Protein AF-A0A175WCM4-F1 (afdb_monomer_lite)

pLDDT: mean 70.48, std 20.5, range [41.16, 98.69]

Foldseek 3Di:
DDPDPDPPPDDDDDDDDDDDDDDDDDDDDDDDDDDDDPDDDDDDDDDDDDDDDDDDDDDDDDDDDDDDDDDDDDDDDDPDDDDDDDDDDDDPDPDPDDPDDDDDDDDDDDDPPDDDDPVCVVVVVVVVVCVVVVPVPDPPPVVVCCVVPVDPPPDPPDDPCVQLDDDDDPPADPVNRVVVSVVSCVVVCVVVVVVVVVDDDDPVRVVVVVVVVVVVVVVVVVVVVVVVVVVVVVVVVD

Secondary structure (DSSP, 8-state):
------S--S-------------------------------------------------------PPPP----------PPPPPPP-----SSSSSSSSS-----------------GGGHHHHHHHHHHHHHTTS----HHHHHHHHHSS-PPPP--STTGGG-----TT--HHHHHHHHHHHHHHTTHHHHHHHHTS---HHHHHHHHHHHHHHHHHHHHHHHHHHHHHHHHHHT-

Organism: NCBI:txid100816

Sequence (238 aa):
MEFRQVVQSVCRSAAARPSLLASARPFPSAILLQHHQFSTGTRLLSEAAAEAPRQQVEPSSEQSRPFPPTHSARSGQTTLPPRPPPIRRNSLFMDEQQKRNQTQYKTKASDPSTAADPFQLPSLIHGDMEKSTGSLSTWDEGDFLKRHFSSPQPDPRMRPSTGRTINLRQNVDVARAFQLLDRAVTRNNLRRDMRLQRQHERPALKRKRQWRERWRVRFKEGMRAVINRTMELRAQGW

InterPro domains:
  IPR001911 Small ribosomal subunit protein bS21 [PF01165] (165-219)
  IPR052837 Mitochondrial ribosomal protein bS21 [PTHR41237] (61-238)

Radius of gyration: 39.6 Å; chains: 1; bounding box: 89×104×71 Å

Structure (mmCIF, N/CA/C/O backbone):
data_AF-A0A175WCM4-F1
#
_entry.id   AF-A0A175WCM4-F1
#
loop_
_atom_site.group_PDB
_atom_site.id
_atom_site.type_symbol
_atom_site.label_atom_id
_atom_site.label_alt_id
_atom_site.label_comp_id
_atom_site.label_asym_id
_atom_site.label_entity_id
_atom_site.label_seq_id
_atom_site.pdbx_PDB_ins_code
_atom_site.Cartn_x
_atom_site.Cartn_y
_atom_site.Cartn_z
_atom_site.occupancy
_atom_site.B_iso_or_equiv
_atom_site.auth_seq_id
_atom_site.auth_comp_id
_atom_site.auth_asym_id
_atom_site.auth_atom_id
_atom_site.pdbx_PDB_model_num
ATOM 1 N N . MET A 1 1 ? -16.705 26.682 -36.485 1.00 43.38 1 MET A N 1
ATOM 2 C CA . MET A 1 1 ? -16.243 27.950 -35.897 1.00 43.38 1 MET A CA 1
ATOM 3 C C . MET A 1 1 ? -16.550 27.935 -34.406 1.00 43.38 1 MET A C 1
ATOM 5 O O . MET A 1 1 ? -17.703 27.763 -34.043 1.00 43.38 1 MET A O 1
ATOM 9 N N . GLU A 1 2 ? -15.485 27.978 -33.601 1.00 49.12 2 GLU A N 1
ATOM 10 C CA . GLU A 1 2 ? -15.366 28.467 -32.213 1.00 49.12 2 GLU A CA 1
ATOM 11 C C . GLU A 1 2 ? -16.514 28.219 -31.209 1.00 49.12 2 GLU A C 1
ATOM 13 O O . GLU A 1 2 ? -17.334 29.088 -30.939 1.00 49.12 2 GLU A O 1
ATOM 18 N N . PHE A 1 3 ? -16.482 27.060 -30.540 1.00 52.06 3 PHE A N 1
ATOM 19 C CA . PHE A 1 3 ? -17.270 26.756 -29.332 1.00 52.06 3 PHE A CA 1
ATOM 20 C C . PHE A 1 3 ? -16.366 26.782 -28.077 1.00 52.06 3 PHE A C 1
ATOM 22 O O . PHE A 1 3 ? -16.218 25.787 -27.363 1.00 52.06 3 PHE A O 1
ATOM 29 N N . ARG A 1 4 ? -15.666 27.904 -27.840 1.00 55.38 4 ARG A N 1
ATOM 30 C CA . ARG A 1 4 ? -14.708 28.074 -26.724 1.00 55.38 4 ARG A CA 1
ATOM 31 C C . ARG A 1 4 ? -14.823 29.444 -26.036 1.00 55.38 4 ARG A C 1
ATOM 33 O O . ARG A 1 4 ? -13.877 30.218 -26.058 1.00 55.38 4 ARG A O 1
ATOM 40 N N . GLN A 1 5 ? -15.944 29.736 -25.369 1.00 57.38 5 GLN A N 1
ATOM 41 C CA . GLN A 1 5 ? -16.066 30.928 -24.504 1.00 57.38 5 GLN A CA 1
ATOM 42 C C . GLN A 1 5 ? -17.033 30.726 -23.315 1.00 57.38 5 GLN A C 1
ATOM 44 O O . GLN A 1 5 ? -18.111 31.296 -23.327 1.00 57.38 5 GLN A O 1
ATOM 49 N N . VAL A 1 6 ? -16.700 29.932 -22.277 1.00 57.03 6 VAL A N 1
ATOM 50 C CA . VAL A 1 6 ? -17.513 29.914 -21.020 1.00 57.03 6 VAL A CA 1
ATOM 51 C C . VAL A 1 6 ? -16.709 29.633 -19.719 1.00 57.03 6 VAL A C 1
ATOM 53 O O . VAL A 1 6 ? -17.270 29.153 -18.746 1.00 57.03 6 VAL A O 1
ATOM 56 N N . VAL A 1 7 ? -15.389 29.884 -19.614 1.00 53.09 7 VAL A N 1
ATOM 57 C CA . VAL A 1 7 ? -14.628 29.501 -18.378 1.00 53.09 7 VAL A CA 1
ATOM 58 C C . VAL A 1 7 ? -13.736 30.607 -17.778 1.00 53.09 7 VAL A C 1
ATOM 60 O O . VAL A 1 7 ? -12.667 30.324 -17.254 1.00 53.09 7 VAL A O 1
ATOM 63 N N . GLN A 1 8 ? -14.139 31.884 -17.785 1.00 52.22 8 GLN A N 1
ATOM 64 C CA . GLN A 1 8 ? -13.327 32.957 -17.159 1.00 52.22 8 GLN A CA 1
ATOM 65 C C . GLN A 1 8 ? -14.114 34.012 -16.359 1.00 52.22 8 GLN A C 1
ATOM 67 O O . GLN A 1 8 ? -13.908 35.207 -16.540 1.00 52.22 8 GLN A O 1
ATOM 72 N N . SER A 1 9 ? -14.980 33.615 -15.421 1.00 50.94 9 SER A N 1
ATOM 73 C CA . SER A 1 9 ? -15.743 34.617 -14.653 1.00 50.94 9 SER A CA 1
ATOM 74 C C . SER A 1 9 ? -16.096 34.247 -13.210 1.00 50.94 9 SER A C 1
ATOM 76 O O . SER A 1 9 ? -17.228 34.465 -12.813 1.00 50.94 9 SER A O 1
ATOM 78 N N . VAL A 1 10 ? -15.175 33.725 -12.387 1.00 54.62 10 VAL A N 1
ATOM 79 C CA . VAL A 1 10 ? -15.371 33.719 -10.915 1.00 54.62 10 VAL A CA 1
ATOM 80 C C . VAL A 1 10 ? -14.017 33.733 -10.191 1.00 54.62 10 VAL A C 1
ATOM 82 O O . VAL A 1 10 ? -13.561 32.693 -9.740 1.00 54.62 10 VAL A O 1
ATOM 85 N N . CYS A 1 11 ? -13.323 34.878 -10.132 1.00 48.41 11 CYS A N 1
ATOM 86 C CA . CYS A 1 11 ? -12.132 35.064 -9.276 1.00 48.41 11 CYS A CA 1
ATOM 87 C C . CYS A 1 11 ? -11.734 36.553 -9.131 1.00 48.41 11 CYS A C 1
ATOM 89 O O . CYS A 1 11 ? -10.573 36.891 -9.338 1.00 48.41 11 CYS A O 1
ATOM 91 N N . ARG A 1 12 ? -12.659 37.476 -8.816 1.00 51.88 12 ARG A N 1
ATOM 92 C CA . ARG A 1 12 ? -12.315 38.865 -8.422 1.00 51.88 12 ARG A CA 1
ATOM 93 C C . ARG A 1 12 ? -13.393 39.491 -7.523 1.00 51.88 12 ARG A C 1
ATOM 95 O O . ARG A 1 12 ? -14.399 39.948 -8.040 1.00 51.88 12 ARG A O 1
ATOM 102 N N . SER A 1 13 ? -13.165 39.504 -6.207 1.00 46.12 13 SER A N 1
ATOM 103 C CA . SER A 1 13 ? -13.660 40.508 -5.232 1.00 46.12 13 SER A CA 1
ATOM 104 C C . SER A 1 13 ? -13.039 40.153 -3.865 1.00 46.12 13 SER A C 1
ATOM 106 O O . SER A 1 13 ? -13.288 39.060 -3.374 1.00 46.12 13 SER A O 1
ATOM 108 N N . ALA A 1 14 ? -12.014 40.825 -3.326 1.00 48.31 14 ALA A N 1
ATOM 109 C CA . ALA A 1 14 ? -11.922 42.200 -2.809 1.00 48.31 14 ALA A CA 1
ATOM 110 C C . ALA A 1 14 ? -12.788 42.453 -1.552 1.00 48.31 14 ALA A C 1
ATOM 112 O O . ALA A 1 14 ? -13.990 42.645 -1.685 1.00 48.31 14 ALA A O 1
ATOM 113 N N . ALA A 1 15 ? -12.150 42.449 -0.367 1.00 50.91 15 ALA A N 1
ATOM 114 C CA . ALA A 1 15 ? -12.476 43.198 0.871 1.00 50.91 15 ALA A CA 1
ATOM 115 C C . ALA A 1 15 ? -11.495 42.743 1.988 1.00 50.91 15 ALA A C 1
ATOM 117 O O . ALA A 1 15 ? -11.498 41.580 2.375 1.00 50.91 15 ALA A O 1
ATOM 118 N N . ALA A 1 16 ? -10.429 43.492 2.292 1.00 53.47 16 ALA A N 1
ATOM 119 C CA . ALA A 1 16 ? -10.340 44.568 3.297 1.00 53.47 16 ALA A CA 1
ATOM 120 C C . ALA A 1 16 ? -10.393 44.071 4.767 1.00 53.47 16 ALA A C 1
ATOM 122 O O . ALA A 1 16 ? -11.409 43.569 5.236 1.00 53.47 16 ALA A O 1
ATOM 123 N N . ARG A 1 17 ? -9.266 44.219 5.486 1.00 47.25 17 ARG A N 1
ATOM 124 C CA . ARG A 1 17 ? -9.071 43.927 6.925 1.00 47.25 17 ARG A CA 1
ATOM 125 C C . ARG A 1 17 ? -9.315 45.199 7.749 1.00 47.25 17 ARG A C 1
ATOM 127 O O . ARG A 1 17 ? -8.932 46.270 7.282 1.00 47.25 17 ARG A O 1
ATOM 134 N N . PRO A 1 18 ? -9.758 45.066 9.009 1.00 58.38 18 PRO A N 1
ATOM 135 C CA . PRO A 1 18 ? -9.174 45.891 10.062 1.00 58.38 18 PRO A CA 1
ATOM 136 C C . PRO A 1 18 ? -8.735 45.064 11.282 1.00 58.38 18 PRO A C 1
ATOM 138 O O . PRO A 1 18 ? -9.372 44.103 11.704 1.00 58.38 18 PRO A O 1
ATOM 141 N N . SER A 1 19 ? -7.589 45.460 11.821 1.00 44.03 19 SER A N 1
ATOM 142 C CA . SER A 1 19 ? -7.050 45.141 13.144 1.00 44.03 19 SER A CA 1
ATOM 143 C C . SER A 1 19 ? -7.858 45.822 14.255 1.00 44.03 19 SER A C 1
ATOM 145 O O . SER A 1 19 ? -8.297 46.944 14.024 1.00 44.03 19 SER A O 1
ATOM 147 N N . LEU A 1 20 ? -7.986 45.189 15.436 1.00 50.09 20 LEU A N 1
ATOM 148 C CA . LEU A 1 20 ? -7.755 45.751 16.790 1.00 50.09 20 LEU A CA 1
ATOM 149 C C . LEU A 1 20 ? -8.324 44.841 17.918 1.00 50.09 20 LEU A C 1
ATOM 151 O O . LEU A 1 20 ? -9.470 44.417 17.852 1.00 50.09 20 LEU A O 1
ATOM 155 N N . LEU A 1 21 ? -7.493 44.642 18.960 1.00 47.38 21 LEU A N 1
ATOM 156 C CA . LEU A 1 21 ? -7.791 44.428 20.401 1.00 47.38 21 LEU A CA 1
ATOM 157 C C . LEU A 1 21 ? -8.480 43.105 20.834 1.00 47.38 21 LEU A C 1
ATOM 159 O O . LEU A 1 21 ? -9.628 42.840 20.520 1.00 47.38 21 LEU A O 1
ATOM 163 N N . ALA A 1 22 ? -7.758 42.155 21.446 1.00 46.47 22 ALA A N 1
ATOM 164 C CA . ALA A 1 22 ? -7.352 42.064 22.865 1.00 46.47 22 ALA A CA 1
ATOM 165 C C . ALA A 1 22 ? -8.419 41.428 23.787 1.00 46.47 22 ALA A C 1
ATOM 167 O O . ALA A 1 22 ? -9.407 42.061 24.133 1.00 46.47 22 ALA A O 1
ATOM 168 N N . SER A 1 23 ? -8.169 40.196 24.251 1.00 56.69 23 SER A N 1
ATOM 169 C CA . SER A 1 23 ? -8.599 39.723 25.577 1.00 56.69 23 SER A CA 1
ATOM 170 C C . SER A 1 23 ? -7.827 38.459 25.970 1.00 56.69 23 SER A C 1
ATOM 172 O O . SER A 1 23 ? -7.798 37.469 25.242 1.00 56.69 23 SER A O 1
ATOM 174 N N . ALA A 1 24 ? -7.153 38.547 27.113 1.00 48.50 24 ALA A N 1
ATOM 175 C CA . ALA A 1 24 ? -6.259 37.562 27.700 1.00 48.50 24 ALA A CA 1
ATOM 176 C C . ALA A 1 24 ? -6.989 36.686 28.724 1.00 48.50 24 ALA A C 1
ATOM 178 O O . ALA A 1 24 ? -7.801 37.223 29.472 1.00 48.50 24 ALA A O 1
ATOM 179 N N . ARG A 1 25 ? -6.616 35.399 28.847 1.00 62.03 25 ARG A N 1
ATOM 180 C CA . ARG A 1 25 ? -6.658 34.631 30.113 1.00 62.03 25 ARG A CA 1
ATOM 181 C C . ARG A 1 25 ? -5.551 33.552 30.165 1.00 62.03 25 ARG A C 1
ATOM 183 O O . ARG A 1 25 ? -5.130 33.097 29.104 1.00 62.03 25 ARG A O 1
ATOM 190 N N . PRO A 1 26 ? -5.050 33.190 31.366 1.00 56.00 26 PRO A N 1
ATOM 191 C CA . PRO A 1 26 ? -3.686 32.696 31.584 1.00 56.00 26 PRO A CA 1
ATOM 192 C C . PRO A 1 26 ? -3.576 31.183 31.874 1.00 56.00 26 PRO A C 1
ATOM 194 O O . PRO A 1 26 ? -4.553 30.527 32.227 1.00 56.00 26 PRO A O 1
ATOM 197 N N . PHE A 1 27 ? -2.351 30.659 31.747 1.00 54.09 27 PHE A N 1
ATOM 198 C CA . PHE A 1 27 ? -1.913 29.300 32.111 1.00 54.09 27 PHE A CA 1
ATOM 199 C C . PHE A 1 27 ? -1.578 29.162 33.608 1.00 54.09 27 PHE A C 1
ATOM 201 O O . PHE A 1 27 ? -1.333 30.170 34.274 1.00 54.09 27 PHE A O 1
ATOM 208 N N . PRO A 1 28 ? -1.420 27.914 34.096 1.00 62.75 28 PRO A N 1
ATOM 209 C CA . PRO A 1 28 ? -0.200 27.607 34.853 1.00 62.75 28 PRO A CA 1
ATOM 210 C C . PRO A 1 28 ? 0.462 26.237 34.546 1.00 62.75 28 PRO A C 1
ATOM 212 O O . PRO A 1 28 ? -0.212 25.233 34.340 1.00 62.75 28 PRO A O 1
ATOM 215 N N . SER A 1 29 ? 1.805 26.261 34.596 1.00 54.22 29 SER A N 1
ATOM 216 C CA . SER A 1 29 ? 2.765 25.258 35.130 1.00 54.22 29 SER A CA 1
ATOM 217 C C . SER A 1 29 ? 2.824 23.846 34.506 1.00 54.22 29 SER A C 1
ATOM 219 O O . SER A 1 29 ? 1.934 23.031 34.695 1.00 54.22 29 SER A O 1
ATOM 221 N N . ALA A 1 30 ? 3.822 23.514 33.673 1.00 47.47 30 ALA A N 1
ATOM 222 C CA . ALA A 1 30 ? 5.212 23.121 33.995 1.00 47.47 30 ALA A CA 1
ATOM 223 C C . ALA A 1 30 ? 5.378 21.674 34.515 1.00 47.47 30 ALA A C 1
ATOM 225 O O . ALA A 1 30 ? 5.317 21.452 35.716 1.00 47.47 30 ALA A O 1
ATOM 226 N N . ILE A 1 31 ? 5.705 20.727 33.616 1.00 56.62 31 ILE A N 1
ATOM 227 C CA . ILE A 1 31 ? 6.596 19.583 33.898 1.00 56.62 31 ILE A CA 1
ATOM 228 C C . ILE A 1 31 ? 7.514 19.363 32.685 1.00 56.62 31 ILE A C 1
ATOM 230 O O . ILE A 1 31 ? 7.108 19.403 31.526 1.00 56.62 31 ILE A O 1
ATOM 234 N N . LEU A 1 32 ? 8.781 19.194 33.028 1.00 48.78 32 LEU A N 1
ATOM 235 C CA . LEU A 1 32 ? 10.004 19.223 32.250 1.00 48.78 32 LEU A CA 1
ATOM 236 C C . LEU A 1 32 ? 10.351 17.808 31.770 1.00 48.78 32 LEU A C 1
ATOM 238 O O . LEU A 1 32 ? 10.534 16.932 32.604 1.00 48.78 32 LEU A O 1
ATOM 242 N N . LEU A 1 33 ? 10.483 17.578 30.460 1.00 61.00 33 LEU A N 1
ATOM 243 C CA . LEU A 1 33 ? 11.247 16.440 29.937 1.00 61.00 33 LEU A CA 1
ATOM 244 C C . LEU A 1 33 ? 11.832 16.760 28.556 1.00 61.00 33 LEU A C 1
ATOM 246 O O . LEU A 1 33 ? 11.125 17.018 27.582 1.00 61.00 33 LEU A O 1
ATOM 250 N N . GLN A 1 34 ? 13.164 16.753 28.524 1.00 53.56 34 GLN A N 1
ATOM 251 C CA . GLN A 1 34 ? 14.021 16.854 27.353 1.00 53.56 34 GLN A CA 1
ATOM 252 C C . GLN A 1 34 ? 13.658 15.776 26.328 1.00 53.56 34 GLN A C 1
ATOM 254 O O . GLN A 1 34 ? 13.701 14.590 26.641 1.00 53.56 34 GLN A O 1
ATOM 259 N N . HIS A 1 35 ? 13.399 16.162 25.080 1.00 54.84 35 HIS A N 1
ATOM 260 C CA . HIS A 1 35 ? 13.579 15.238 23.966 1.00 54.84 35 HIS A CA 1
ATOM 261 C C . HIS A 1 35 ? 14.038 15.980 22.709 1.00 54.84 35 HIS A C 1
ATOM 263 O O . HIS A 1 35 ? 13.398 16.913 22.226 1.00 54.84 35 HIS A O 1
ATOM 269 N N . HIS A 1 36 ? 15.204 15.552 22.228 1.00 53.22 36 HIS A N 1
ATOM 270 C CA . HIS A 1 36 ? 15.950 16.076 21.093 1.00 53.22 36 HIS A CA 1
ATOM 271 C C . HIS A 1 36 ? 15.092 16.272 19.836 1.00 53.22 36 HIS A C 1
ATOM 273 O O . HIS A 1 36 ? 14.489 15.331 19.317 1.00 53.22 36 HIS A O 1
ATOM 279 N N . GLN A 1 37 ? 15.120 17.493 19.301 1.00 53.59 37 GLN A N 1
ATOM 280 C CA . GLN A 1 37 ? 14.590 17.826 17.986 1.00 53.59 37 GLN A CA 1
ATOM 281 C C . GLN A 1 37 ? 15.655 17.559 16.917 1.00 53.59 37 GLN A C 1
ATOM 283 O O . GLN A 1 37 ? 16.604 18.324 16.767 1.00 53.59 37 GLN A O 1
ATOM 288 N N . PHE A 1 38 ? 15.478 16.496 16.132 1.00 49.53 38 PHE A N 1
ATOM 289 C CA . PHE A 1 38 ? 16.124 16.386 14.824 1.00 49.53 38 PHE A CA 1
ATOM 290 C C . PHE A 1 38 ? 15.263 17.117 13.790 1.00 49.53 38 PHE A C 1
ATOM 292 O O . PHE A 1 38 ? 14.307 16.574 13.239 1.00 49.53 38 PHE A O 1
ATOM 299 N N . SER A 1 39 ? 15.613 18.380 13.553 1.00 47.81 39 SER A N 1
ATOM 300 C CA . SER A 1 39 ? 15.074 19.212 12.480 1.00 47.81 39 SER A CA 1
ATOM 301 C C . SER A 1 39 ? 15.927 19.022 11.225 1.00 47.81 39 SER A C 1
ATOM 303 O O . SER A 1 39 ? 17.088 19.417 11.184 1.00 47.81 39 SER A O 1
ATOM 305 N N . THR A 1 40 ? 15.362 18.396 10.191 1.00 51.88 40 THR A N 1
ATOM 306 C CA . THR A 1 40 ? 15.940 18.375 8.836 1.00 51.88 40 THR A CA 1
ATOM 307 C C . THR A 1 40 ? 14.987 19.091 7.883 1.00 51.88 40 THR A C 1
ATOM 309 O O . THR A 1 40 ? 14.235 18.487 7.124 1.00 51.88 40 THR A O 1
ATOM 312 N N . GLY A 1 41 ? 14.993 20.423 7.964 1.00 48.75 41 GLY A N 1
ATOM 313 C CA . GLY A 1 41 ? 14.358 21.311 6.995 1.00 48.75 41 GLY A CA 1
ATOM 314 C C . GLY A 1 41 ? 15.291 21.547 5.811 1.00 48.75 41 GLY A C 1
ATOM 315 O O . GLY A 1 41 ? 16.308 22.225 5.924 1.00 48.75 41 GLY A O 1
ATOM 316 N N . THR A 1 42 ? 14.955 20.959 4.669 1.00 52.66 42 THR A N 1
ATOM 317 C CA . THR A 1 42 ? 15.640 21.153 3.391 1.00 52.66 42 THR A CA 1
ATOM 318 C C . THR A 1 42 ? 15.569 22.608 2.922 1.00 52.66 42 THR A C 1
ATOM 320 O O . THR A 1 42 ? 14.481 23.146 2.726 1.00 52.66 42 THR A O 1
ATOM 323 N N . ARG A 1 43 ? 16.756 23.186 2.692 1.00 41.97 43 ARG A N 1
ATOM 324 C CA . ARG A 1 43 ? 17.063 24.413 1.935 1.00 41.97 43 ARG A CA 1
ATOM 325 C C . ARG A 1 43 ? 16.133 24.630 0.729 1.00 41.97 43 ARG A C 1
ATOM 327 O O . ARG A 1 43 ? 16.190 23.872 -0.237 1.00 41.97 43 ARG A O 1
ATOM 334 N N . LEU A 1 44 ? 15.396 25.737 0.745 1.00 48.81 44 LEU A N 1
ATOM 335 C CA . LEU A 1 44 ? 15.004 26.481 -0.451 1.00 48.81 44 LEU A CA 1
ATOM 336 C C . LEU A 1 44 ? 15.673 27.853 -0.336 1.00 48.81 44 LEU A C 1
ATOM 338 O O . LEU A 1 44 ? 15.249 28.692 0.449 1.00 48.81 44 LEU A O 1
ATOM 342 N N . LEU A 1 45 ? 16.774 28.030 -1.066 1.00 47.31 45 LEU A N 1
ATOM 343 C CA . LEU A 1 45 ? 17.308 29.346 -1.396 1.00 47.31 45 LEU A CA 1
ATOM 344 C C . LEU A 1 45 ? 16.665 29.736 -2.724 1.00 47.31 45 LEU A C 1
ATOM 346 O O . LEU A 1 45 ? 16.975 29.147 -3.759 1.00 47.31 45 LEU A O 1
ATOM 350 N N . SER A 1 46 ? 15.754 30.696 -2.667 1.00 48.72 46 SER A N 1
ATOM 351 C CA . SER A 1 46 ? 15.276 31.444 -3.819 1.00 48.72 46 SER A CA 1
ATOM 352 C C . SER A 1 46 ? 15.418 32.927 -3.500 1.00 48.72 46 SER A C 1
ATOM 354 O O . SER A 1 46 ? 14.926 33.384 -2.473 1.00 48.72 46 SER A O 1
ATOM 356 N N . GLU A 1 47 ? 16.025 33.637 -4.449 1.00 41.56 47 GLU A N 1
ATOM 357 C CA . GLU A 1 47 ? 15.638 35.000 -4.820 1.00 41.56 47 GLU A CA 1
ATOM 358 C C . GLU A 1 47 ? 16.169 36.143 -3.941 1.00 41.56 47 GLU A C 1
ATOM 360 O O . GLU A 1 47 ? 15.466 36.732 -3.129 1.00 41.56 47 GLU A O 1
ATOM 365 N N . ALA A 1 48 ? 17.428 36.511 -4.196 1.00 44.03 48 ALA A N 1
ATOM 366 C CA . ALA A 1 48 ? 17.883 37.891 -4.066 1.00 44.03 48 ALA A CA 1
ATOM 367 C C . ALA A 1 48 ? 17.982 38.485 -5.480 1.00 44.03 48 ALA A C 1
ATOM 369 O O . ALA A 1 48 ? 18.865 38.130 -6.262 1.00 44.03 48 ALA A O 1
ATOM 370 N N . ALA A 1 49 ? 17.001 39.320 -5.811 1.00 44.97 49 ALA A N 1
ATOM 371 C CA . ALA A 1 49 ? 17.025 40.257 -6.924 1.00 44.97 49 ALA A CA 1
ATOM 372 C C . ALA A 1 49 ? 17.705 41.566 -6.476 1.00 44.97 49 ALA A C 1
ATOM 374 O O . ALA A 1 49 ? 17.694 41.862 -5.283 1.00 44.97 49 ALA A O 1
ATOM 375 N N . ALA A 1 50 ? 18.192 42.334 -7.460 1.00 49.03 50 ALA A N 1
ATOM 376 C CA . ALA A 1 50 ? 18.881 43.635 -7.395 1.00 49.03 50 ALA A CA 1
ATOM 377 C C . ALA A 1 50 ? 20.422 43.522 -7.298 1.00 49.03 50 ALA A C 1
ATOM 379 O O . ALA A 1 50 ? 20.930 42.812 -6.444 1.00 49.03 50 ALA A O 1
ATOM 380 N N . GLU A 1 51 ? 21.278 44.168 -8.096 1.00 48.06 51 GLU A N 1
ATOM 381 C CA . GLU A 1 51 ? 21.160 45.202 -9.134 1.00 48.06 51 GLU A CA 1
ATOM 382 C C . GLU A 1 51 ? 22.613 45.579 -9.499 1.00 48.06 51 GLU A C 1
ATOM 384 O O . GLU A 1 51 ? 23.355 45.924 -8.588 1.00 48.06 51 GLU A O 1
ATOM 389 N N . ALA A 1 52 ? 23.066 45.452 -10.759 1.00 60.28 52 ALA A N 1
ATOM 390 C CA . ALA A 1 52 ? 24.256 46.158 -11.288 1.00 60.28 52 ALA A CA 1
ATOM 391 C C . ALA A 1 52 ? 24.542 45.823 -12.775 1.00 60.28 52 ALA A C 1
ATOM 393 O O . ALA A 1 52 ? 24.171 44.744 -13.240 1.00 60.28 52 ALA A O 1
ATOM 394 N N . PRO A 1 53 ? 25.170 46.741 -13.541 1.00 50.03 53 PRO A N 1
ATOM 395 C CA . PRO A 1 53 ? 24.962 46.882 -14.979 1.00 50.03 53 PRO A CA 1
ATOM 396 C C . PRO A 1 53 ? 26.006 46.197 -15.877 1.00 50.03 53 PRO A C 1
ATOM 398 O O . PRO A 1 53 ? 27.098 45.809 -15.477 1.00 50.03 53 PRO A O 1
ATOM 401 N N . ARG A 1 54 ? 25.601 46.096 -17.146 1.00 42.38 54 ARG A N 1
ATOM 402 C CA . ARG A 1 54 ? 26.278 45.529 -18.317 1.00 42.38 54 ARG A CA 1
ATOM 403 C C . ARG A 1 54 ? 27.625 46.193 -18.630 1.00 42.38 54 ARG A C 1
ATOM 405 O O . ARG A 1 54 ? 27.678 47.412 -18.748 1.00 42.38 54 ARG A O 1
ATOM 412 N N . GLN A 1 55 ? 28.627 45.383 -18.977 1.00 57.78 55 GLN A N 1
ATOM 413 C CA . GLN A 1 55 ? 29.653 45.752 -19.958 1.00 57.78 55 GLN A CA 1
ATOM 414 C C . GLN A 1 55 ? 29.880 44.597 -20.941 1.00 57.78 55 GLN A C 1
ATOM 416 O O . GLN A 1 55 ? 30.088 43.448 -20.557 1.00 57.78 55 GLN A O 1
ATOM 421 N N . GLN A 1 56 ? 29.744 44.941 -22.220 1.00 46.59 56 GLN A N 1
ATOM 422 C CA . GLN A 1 56 ? 29.985 44.115 -23.395 1.00 46.59 56 GLN A CA 1
ATOM 423 C C . GLN A 1 56 ? 31.492 44.024 -23.646 1.00 46.59 56 GLN A C 1
ATOM 425 O O . GLN A 1 56 ? 32.135 45.067 -23.703 1.00 46.59 56 GLN A O 1
ATOM 430 N N . VAL A 1 57 ? 32.023 42.822 -23.883 1.00 62.72 57 VAL A N 1
ATOM 431 C CA . VAL A 1 57 ? 33.247 42.630 -24.678 1.00 62.72 57 VAL A CA 1
ATOM 432 C C . VAL A 1 57 ? 33.087 41.363 -25.529 1.00 62.72 57 VAL A C 1
ATOM 434 O O . VAL A 1 57 ? 32.645 40.322 -25.047 1.00 62.72 57 VAL A O 1
ATOM 437 N N . GLU A 1 58 ? 33.381 41.547 -26.813 1.00 54.84 58 GLU A N 1
ATOM 438 C CA . GLU A 1 58 ? 33.272 40.670 -27.983 1.00 54.84 58 GLU A CA 1
ATOM 439 C C . GLU A 1 58 ? 34.096 39.362 -27.929 1.00 54.84 58 GLU A C 1
ATOM 441 O O . GLU A 1 58 ? 35.049 39.260 -27.152 1.00 54.84 58 GLU A O 1
ATOM 446 N N . PRO A 1 59 ? 33.764 38.362 -28.776 1.00 47.84 59 PRO A N 1
ATOM 447 C CA . PRO A 1 59 ? 34.405 37.054 -28.795 1.00 47.84 59 PRO A CA 1
ATOM 448 C C . PRO A 1 59 ? 35.574 36.997 -29.791 1.00 47.84 59 PRO A C 1
ATOM 450 O O . PRO A 1 59 ? 35.489 37.486 -30.915 1.00 47.84 59 PRO A O 1
ATOM 453 N N . SER A 1 60 ? 36.660 36.316 -29.430 1.00 47.34 60 SER A N 1
ATOM 454 C CA . SER A 1 60 ? 37.690 35.903 -30.389 1.00 47.34 60 SER A CA 1
ATOM 455 C C . SER A 1 60 ? 38.240 34.522 -30.032 1.00 47.34 60 SER A C 1
ATOM 457 O O . SER A 1 60 ? 38.818 34.326 -28.971 1.00 47.34 60 SER A O 1
ATOM 459 N N . SER A 1 61 ? 37.959 33.598 -30.958 1.00 53.53 61 SER A N 1
ATOM 460 C CA . SER A 1 61 ? 38.795 32.502 -31.472 1.00 53.53 61 SER A CA 1
ATOM 461 C C . SER A 1 61 ? 39.416 31.444 -30.540 1.00 53.53 61 SER A C 1
ATOM 463 O O . SER A 1 61 ? 40.124 31.733 -29.588 1.00 53.53 61 SER A O 1
ATOM 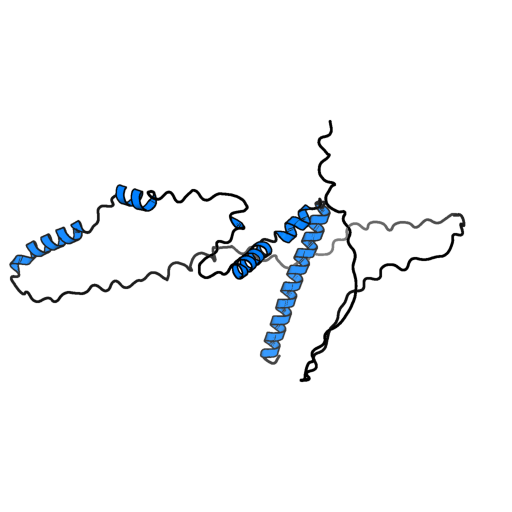465 N N . GLU A 1 62 ? 39.265 30.194 -31.009 1.00 49.88 62 GLU A N 1
ATOM 466 C CA . GLU A 1 62 ? 40.270 29.115 -30.959 1.00 49.88 62 GLU A CA 1
ATOM 467 C C . GLU A 1 62 ? 40.456 28.319 -29.653 1.00 49.88 62 GLU A C 1
ATOM 469 O O . GLU A 1 62 ? 41.212 28.685 -28.769 1.00 49.88 62 GLU A O 1
ATOM 474 N N . GLN A 1 63 ? 39.851 27.124 -29.582 1.00 55.28 63 GLN A N 1
ATOM 475 C CA . GLN A 1 63 ? 40.574 25.846 -29.764 1.00 55.28 63 GLN A CA 1
ATOM 476 C C . GLN A 1 63 ? 39.708 24.628 -29.388 1.00 55.28 63 GLN A C 1
ATOM 478 O O . GLN A 1 63 ? 39.330 24.387 -28.242 1.00 55.28 63 GLN A O 1
ATOM 483 N N . SER A 1 64 ? 39.425 23.849 -30.430 1.00 48.97 64 SER A N 1
ATOM 484 C CA . SER A 1 64 ? 39.209 22.399 -30.485 1.00 48.97 64 SER A CA 1
ATOM 485 C C . SER A 1 64 ? 39.488 21.585 -29.209 1.00 48.97 64 SER A C 1
ATOM 487 O O . SER A 1 64 ? 40.635 21.447 -28.785 1.00 48.97 64 SER A O 1
ATOM 489 N N . ARG A 1 65 ? 38.457 20.895 -28.697 1.00 57.94 65 ARG A N 1
ATOM 490 C CA . ARG A 1 65 ? 38.611 19.691 -27.861 1.00 57.94 65 ARG A CA 1
ATOM 491 C C . ARG A 1 65 ? 38.028 18.472 -28.587 1.00 57.94 65 ARG A C 1
ATOM 493 O O . ARG A 1 65 ? 36.854 18.519 -28.956 1.00 57.94 65 ARG A O 1
ATOM 500 N N . PRO A 1 66 ? 38.801 17.390 -28.785 1.00 61.59 66 PRO A N 1
ATOM 501 C CA . PRO A 1 66 ? 38.315 16.174 -29.418 1.00 61.59 66 PRO A CA 1
ATOM 502 C C . PRO A 1 66 ? 37.573 15.280 -28.413 1.00 61.59 66 PRO A C 1
ATOM 504 O O . PRO A 1 66 ? 37.947 15.162 -27.245 1.00 61.59 66 PRO A O 1
ATOM 507 N N . PHE A 1 67 ? 36.505 14.645 -28.894 1.00 59.72 67 PHE A N 1
ATOM 508 C CA . PHE A 1 67 ? 35.751 13.601 -28.202 1.00 59.72 67 PHE A CA 1
ATOM 509 C C . PHE A 1 67 ? 36.607 12.332 -28.037 1.00 59.72 67 PHE A C 1
ATOM 511 O O . PHE A 1 67 ? 37.314 11.967 -28.979 1.00 59.72 67 PHE A O 1
ATOM 518 N N . PRO A 1 68 ? 36.537 11.612 -26.901 1.00 71.75 68 PRO A N 1
ATOM 519 C CA . PRO A 1 68 ? 37.174 10.308 -26.795 1.00 71.75 68 PRO A CA 1
ATOM 520 C C . PRO A 1 68 ? 36.380 9.244 -27.581 1.00 71.75 68 PRO A C 1
ATOM 522 O O . PRO A 1 68 ? 35.143 9.278 -27.596 1.00 71.75 68 PRO A O 1
ATOM 525 N N . PRO A 1 69 ? 37.072 8.283 -28.217 1.00 59.50 69 PRO A N 1
ATOM 526 C CA . PRO A 1 69 ? 36.458 7.235 -29.014 1.00 59.50 69 PRO A CA 1
ATOM 527 C C . PRO A 1 69 ? 35.752 6.188 -28.147 1.00 59.50 69 PRO A C 1
ATOM 529 O O . PRO A 1 69 ? 36.166 5.825 -27.046 1.00 59.50 69 PRO A O 1
ATOM 532 N N . THR A 1 70 ? 34.658 5.684 -28.700 1.00 46.00 70 THR A N 1
ATOM 533 C CA . THR A 1 70 ? 33.857 4.573 -28.199 1.00 46.00 70 THR A CA 1
ATOM 534 C C . THR A 1 70 ? 34.676 3.279 -28.277 1.00 46.00 70 THR A C 1
ATOM 536 O O . THR A 1 70 ? 34.857 2.720 -29.355 1.00 46.00 70 THR A O 1
ATOM 539 N N . HIS A 1 71 ? 35.182 2.786 -27.144 1.00 56.62 71 HIS A N 1
ATOM 540 C CA . HIS A 1 71 ? 35.807 1.464 -27.079 1.00 56.62 71 HIS A CA 1
ATOM 541 C C . HIS A 1 71 ? 34.733 0.371 -27.049 1.00 56.62 71 HIS A C 1
ATOM 543 O O . HIS A 1 71 ? 34.110 0.096 -26.023 1.00 56.62 71 HIS A O 1
ATOM 549 N N . SER A 1 72 ? 34.532 -0.244 -28.214 1.00 51.06 72 SER A N 1
ATOM 550 C CA . SER A 1 72 ? 33.876 -1.536 -28.383 1.00 51.06 72 SER A CA 1
ATOM 551 C C . SER A 1 72 ? 34.661 -2.662 -27.704 1.00 51.06 72 SER A C 1
ATOM 553 O O . SER A 1 72 ? 35.881 -2.731 -27.794 1.00 51.06 72 SER A O 1
ATOM 555 N N . ALA A 1 73 ? 33.892 -3.567 -27.097 1.00 43.06 73 ALA A N 1
ATOM 556 C CA . ALA A 1 73 ? 34.147 -4.997 -26.933 1.00 43.06 73 ALA A CA 1
ATOM 557 C C . ALA A 1 73 ? 35.519 -5.435 -26.385 1.00 43.06 73 ALA A C 1
ATOM 559 O O . ALA A 1 73 ? 36.462 -5.701 -27.127 1.00 43.06 73 ALA A O 1
ATOM 560 N N . ARG A 1 74 ? 35.561 -5.725 -25.078 1.00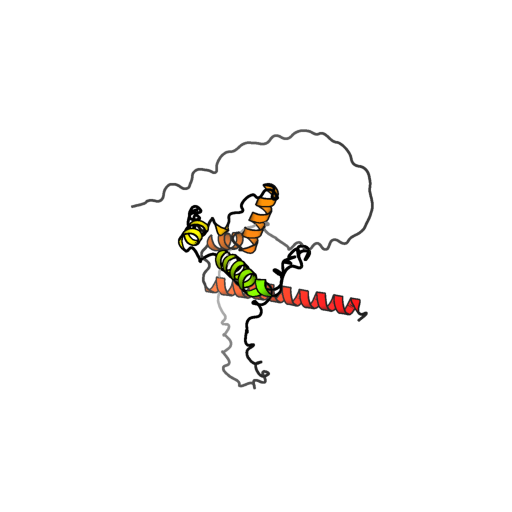 44.94 74 ARG A N 1
ATOM 561 C CA . ARG A 1 74 ? 36.425 -6.790 -24.561 1.00 44.94 74 ARG A CA 1
ATOM 562 C C . ARG A 1 74 ? 35.648 -7.668 -23.588 1.00 44.94 74 ARG A C 1
ATOM 564 O O . ARG A 1 74 ? 35.189 -7.231 -22.539 1.00 44.94 74 ARG A O 1
ATOM 571 N N . SER A 1 75 ? 35.492 -8.909 -24.024 1.00 45.94 75 SER A N 1
ATOM 572 C CA . SER A 1 75 ? 35.008 -10.083 -23.311 1.00 45.94 75 SER A CA 1
ATOM 573 C C . SER A 1 75 ? 35.580 -10.180 -21.892 1.00 45.94 75 SER A C 1
ATOM 575 O O . SER A 1 75 ? 36.777 -10.408 -21.715 1.00 45.94 75 SER A O 1
ATOM 577 N N . GLY A 1 76 ? 34.713 -10.036 -20.892 1.00 47.41 76 GLY A N 1
ATOM 578 C CA . GLY A 1 76 ? 34.993 -10.318 -19.488 1.00 47.41 76 GLY A CA 1
ATOM 579 C C . GLY A 1 76 ? 33.988 -11.352 -18.995 1.00 47.41 76 GLY A C 1
ATOM 580 O O . GLY A 1 76 ? 32.783 -11.151 -19.103 1.00 47.41 76 GLY A O 1
ATOM 581 N N . GLN A 1 77 ? 34.510 -12.484 -18.542 1.00 55.56 77 GLN A N 1
ATOM 582 C CA . GLN A 1 77 ? 33.805 -13.709 -18.186 1.00 55.56 77 GLN A CA 1
ATOM 583 C C . GLN A 1 77 ? 32.670 -13.455 -17.179 1.00 55.56 77 GLN A C 1
ATOM 585 O O . GLN A 1 77 ? 32.877 -12.907 -16.099 1.00 55.56 77 GLN A O 1
ATOM 590 N N . THR A 1 78 ? 31.454 -13.859 -17.542 1.00 47.22 78 THR A N 1
ATOM 591 C CA . THR A 1 78 ? 30.265 -13.786 -16.694 1.00 47.22 78 THR A CA 1
ATOM 592 C C . THR A 1 78 ? 30.225 -14.978 -15.740 1.00 47.22 78 THR A C 1
ATOM 594 O O . THR A 1 78 ? 29.770 -16.055 -16.115 1.00 47.22 78 THR A O 1
ATOM 597 N N . THR A 1 79 ? 30.645 -14.788 -14.494 1.00 56.78 79 THR A N 1
ATOM 598 C CA . THR A 1 79 ? 30.330 -15.687 -13.372 1.00 56.78 79 THR A CA 1
ATOM 599 C C . THR A 1 79 ? 29.141 -15.121 -12.596 1.00 56.78 79 THR A C 1
ATOM 601 O O . THR A 1 79 ? 29.262 -14.626 -11.480 1.00 56.78 79 THR A O 1
ATOM 604 N N . LEU A 1 80 ? 27.957 -15.140 -13.216 1.00 63.69 80 LEU A N 1
ATOM 605 C CA . LEU A 1 80 ? 26.708 -14.870 -12.500 1.00 63.69 80 LEU A CA 1
ATOM 606 C C . LEU A 1 80 ? 26.165 -16.192 -11.933 1.00 63.69 80 LEU A C 1
ATOM 608 O O . LEU A 1 80 ? 26.143 -17.186 -12.661 1.00 63.69 80 LEU A O 1
ATOM 612 N N . PRO A 1 81 ? 25.731 -16.228 -10.658 1.00 74.44 81 PRO A N 1
ATOM 613 C CA . PRO A 1 81 ? 25.192 -17.439 -10.049 1.00 74.44 81 PRO A CA 1
ATOM 614 C C . PRO A 1 81 ? 23.920 -17.910 -10.775 1.00 74.44 81 PRO A C 1
ATOM 616 O O . PRO A 1 81 ? 23.197 -17.090 -11.357 1.00 74.44 81 PRO A O 1
ATOM 619 N N . PRO A 1 82 ? 23.620 -19.222 -10.740 1.00 77.38 82 PRO A N 1
ATOM 620 C CA . PRO A 1 82 ? 22.474 -19.790 -11.434 1.00 77.38 82 PRO A CA 1
ATOM 621 C C . PRO A 1 82 ? 21.161 -19.175 -10.939 1.00 77.38 82 PRO A C 1
ATOM 623 O O . PRO A 1 82 ? 20.947 -18.938 -9.749 1.00 77.38 82 PRO A O 1
ATOM 626 N N . ARG A 1 83 ? 20.261 -18.916 -11.889 1.00 75.44 83 ARG A N 1
ATOM 627 C CA . ARG A 1 83 ? 18.926 -18.365 -11.645 1.00 75.44 83 ARG A CA 1
ATOM 628 C C . ARG A 1 83 ? 18.086 -19.366 -10.828 1.00 75.44 83 ARG A C 1
ATOM 630 O O . ARG A 1 83 ? 17.976 -20.513 -11.256 1.00 75.44 83 ARG A O 1
ATOM 637 N N . PRO A 1 84 ? 17.447 -18.961 -9.712 1.00 78.00 84 PRO A N 1
ATOM 638 C CA . PRO A 1 84 ? 16.574 -19.851 -8.950 1.00 78.00 84 PRO A CA 1
ATOM 639 C C . PRO A 1 84 ? 15.323 -20.250 -9.761 1.00 78.00 84 PRO A C 1
ATOM 641 O O . PRO A 1 84 ? 14.844 -19.454 -10.582 1.00 78.00 84 PRO A O 1
ATOM 644 N N . PRO A 1 85 ? 14.781 -21.464 -9.544 1.00 79.06 85 PRO A N 1
ATOM 645 C CA . PRO A 1 85 ? 13.626 -21.980 -10.275 1.00 79.06 85 PRO A CA 1
ATOM 646 C C . PRO A 1 85 ? 12.338 -21.181 -9.987 1.00 79.06 85 PRO A C 1
ATOM 648 O O . PRO A 1 85 ? 12.200 -20.568 -8.924 1.00 79.06 85 PRO A O 1
ATOM 651 N N . PRO A 1 86 ? 11.369 -21.168 -10.924 1.00 75.81 86 PRO A N 1
ATOM 652 C CA . PRO A 1 86 ? 10.118 -20.432 -10.768 1.00 75.81 86 PRO A CA 1
ATOM 653 C C . PRO A 1 86 ? 9.246 -21.018 -9.645 1.00 75.81 86 PRO A C 1
ATOM 655 O O . PRO A 1 86 ? 8.886 -22.193 -9.667 1.00 75.81 86 PRO A O 1
ATOM 658 N N . ILE A 1 87 ? 8.850 -20.170 -8.691 1.00 66.50 87 ILE A N 1
ATOM 659 C CA . ILE A 1 87 ? 7.873 -20.504 -7.646 1.00 66.50 87 ILE A CA 1
ATOM 660 C C . ILE A 1 87 ? 6.508 -20.746 -8.307 1.00 66.50 87 ILE A C 1
ATOM 662 O O . ILE A 1 87 ? 5.905 -19.821 -8.860 1.00 66.50 87 ILE A O 1
ATOM 666 N N . ARG A 1 88 ? 6.006 -21.985 -8.234 1.00 58.84 88 ARG A N 1
ATOM 667 C CA . ARG A 1 88 ? 4.624 -22.323 -8.602 1.00 58.84 88 ARG A CA 1
ATOM 668 C C . ARG A 1 88 ? 3.671 -21.692 -7.585 1.00 58.84 88 ARG A C 1
ATOM 670 O O . ARG A 1 88 ? 3.674 -22.051 -6.413 1.00 58.84 88 ARG A O 1
ATOM 677 N N . ARG A 1 89 ? 2.858 -20.733 -8.031 1.00 55.84 89 ARG A N 1
ATOM 678 C CA . ARG A 1 89 ? 1.763 -20.164 -7.238 1.00 55.84 89 ARG A CA 1
ATOM 679 C C . ARG A 1 89 ? 0.576 -21.124 -7.255 1.00 55.84 89 ARG A C 1
ATOM 681 O O . ARG A 1 89 ? -0.310 -20.965 -8.087 1.00 55.84 89 ARG A O 1
ATOM 688 N N . ASN A 1 90 ? 0.540 -22.069 -6.324 1.00 53.19 90 ASN A N 1
ATOM 689 C CA . ASN A 1 90 ? -0.700 -22.772 -6.010 1.00 53.19 90 ASN A CA 1
ATOM 690 C C . ASN A 1 90 ? -1.364 -22.086 -4.807 1.00 53.19 90 ASN A C 1
ATOM 692 O O . ASN A 1 90 ? -0.851 -22.112 -3.694 1.00 53.19 90 ASN A O 1
ATOM 696 N N . SER A 1 91 ? -2.462 -21.384 -5.106 1.00 46.91 91 SER A N 1
ATOM 697 C CA . SER A 1 91 ? -3.675 -21.263 -4.281 1.00 46.91 91 SER A CA 1
ATOM 698 C C . SER A 1 91 ? -3.500 -21.210 -2.755 1.00 46.91 91 SER A C 1
ATOM 700 O O . SER A 1 91 ? -3.993 -22.074 -2.040 1.00 46.91 91 SER A O 1
ATOM 702 N N . LEU A 1 92 ? -2.883 -20.146 -2.238 1.00 48.97 92 LEU A N 1
ATOM 703 C CA . LEU A 1 92 ? -2.799 -19.876 -0.794 1.00 48.97 92 LEU A CA 1
ATOM 704 C C . LEU A 1 92 ? -4.001 -19.056 -0.262 1.00 48.97 92 LEU A C 1
ATOM 706 O O . LEU A 1 92 ? -3.835 -18.226 0.625 1.00 48.97 92 LEU A O 1
ATOM 710 N N . PHE A 1 93 ? -5.195 -19.197 -0.858 1.00 48.66 93 PHE A N 1
ATOM 711 C CA . PHE A 1 93 ? -6.337 -18.305 -0.578 1.00 48.66 93 PHE A CA 1
ATOM 712 C C . PHE A 1 93 ? -7.710 -19.005 -0.502 1.00 48.66 93 PHE A C 1
ATOM 714 O O . PHE A 1 93 ? -8.729 -18.371 -0.755 1.00 48.66 93 PHE A O 1
ATOM 721 N N . MET A 1 94 ? -7.771 -20.306 -0.196 1.00 50.88 94 MET A N 1
ATOM 722 C CA . MET A 1 94 ? -9.018 -21.083 -0.339 1.00 50.88 94 MET A CA 1
ATOM 723 C C . MET A 1 94 ? -9.350 -22.038 0.822 1.00 50.88 94 MET A C 1
ATOM 725 O O . MET A 1 94 ? -9.970 -23.059 0.576 1.00 50.88 94 MET A O 1
ATOM 729 N N . ASP A 1 95 ? -8.996 -21.716 2.077 1.00 45.38 95 ASP A N 1
ATOM 730 C CA . ASP A 1 95 ? -9.291 -22.640 3.197 1.00 45.38 95 ASP A CA 1
ATOM 731 C C . ASP A 1 95 ? -9.774 -22.021 4.529 1.00 45.38 95 ASP A C 1
ATOM 733 O O . ASP A 1 95 ? -9.835 -22.698 5.551 1.00 45.38 95 ASP A O 1
ATOM 737 N N . GLU A 1 96 ? -10.197 -20.749 4.556 1.00 51.88 96 GLU A N 1
ATOM 738 C CA . GLU A 1 96 ? -10.565 -20.067 5.820 1.00 51.88 96 GLU A CA 1
ATOM 739 C C . GLU A 1 96 ? -12.040 -19.627 5.923 1.00 51.88 96 GLU A C 1
ATOM 741 O O . GLU A 1 96 ? -12.370 -18.617 6.547 1.00 51.88 96 GLU A O 1
ATOM 746 N N . GLN A 1 97 ? -12.970 -20.369 5.308 1.00 56.12 97 GLN A N 1
ATOM 747 C CA . GLN A 1 97 ? -14.413 -20.066 5.413 1.00 56.12 97 GLN A CA 1
ATOM 748 C C . GLN A 1 97 ? -15.320 -21.260 5.764 1.00 56.12 97 GLN A C 1
ATOM 750 O O . GLN A 1 97 ? -16.487 -21.037 6.069 1.00 56.12 97 GLN A O 1
ATOM 755 N N . GLN A 1 98 ? -14.837 -22.508 5.817 1.00 56.97 98 GLN A N 1
ATOM 756 C CA . GLN A 1 98 ? -15.730 -23.667 6.026 1.00 56.97 98 GLN A CA 1
ATOM 757 C C . GLN A 1 98 ? -15.897 -24.141 7.482 1.00 56.97 98 GLN A C 1
ATOM 759 O O . GLN A 1 98 ? -16.698 -25.033 7.743 1.00 56.97 98 GLN A O 1
ATOM 764 N N . LYS A 1 99 ? -15.227 -23.534 8.471 1.00 52.41 99 LYS A N 1
ATOM 765 C CA . LYS A 1 99 ? -15.198 -24.067 9.851 1.00 52.41 99 LYS A CA 1
ATOM 766 C C . LYS A 1 99 ? -16.148 -23.429 10.878 1.00 52.41 99 LYS A C 1
ATOM 768 O O . LYS A 1 99 ? -15.942 -23.633 12.070 1.00 52.41 99 LYS A O 1
ATOM 773 N N . ARG A 1 100 ? -17.190 -22.678 10.482 1.00 47.38 100 ARG A N 1
ATOM 774 C CA . ARG A 1 100 ? -18.015 -21.925 11.461 1.00 47.38 100 ARG A CA 1
ATOM 775 C C . ARG A 1 100 ? -19.511 -22.249 11.563 1.00 47.38 100 ARG A C 1
ATOM 777 O O . ARG A 1 100 ? -20.174 -21.630 12.385 1.00 47.38 100 ARG A O 1
ATOM 784 N N . ASN A 1 101 ? -20.019 -23.258 10.854 1.00 44.75 101 ASN A N 1
ATOM 785 C CA . ASN A 1 101 ? -21.434 -23.649 10.925 1.00 44.75 101 ASN A CA 1
ATOM 786 C C . ASN A 1 101 ? -21.594 -25.116 11.363 1.00 44.75 101 ASN A C 1
ATOM 788 O O . ASN A 1 101 ? -21.929 -25.980 10.562 1.00 44.75 101 ASN A O 1
ATOM 792 N N . GLN A 1 102 ? -21.348 -25.403 12.641 1.00 50.81 102 GLN A N 1
ATOM 793 C CA . GLN A 1 102 ? -21.942 -26.561 13.319 1.00 50.81 102 GLN A CA 1
ATOM 794 C C . GLN A 1 102 ? -22.801 -26.022 14.459 1.00 50.81 102 GLN A C 1
ATOM 796 O O . GLN A 1 102 ? -22.353 -25.855 15.592 1.00 50.81 102 GLN A O 1
ATOM 801 N N . THR A 1 103 ? -24.034 -25.659 14.122 1.00 45.34 103 THR A N 1
ATOM 802 C CA . THR A 1 103 ? -25.064 -25.347 15.107 1.00 45.34 103 THR A CA 1
ATOM 803 C C . THR A 1 103 ? -25.663 -26.666 15.574 1.00 45.34 103 THR A C 1
ATOM 805 O O . THR A 1 103 ? -26.082 -27.496 14.774 1.00 45.34 103 THR A O 1
ATOM 808 N N . GLN A 1 104 ? -25.640 -26.861 16.886 1.00 49.44 104 GLN A N 1
ATOM 809 C CA . GLN A 1 104 ? -26.168 -28.022 17.582 1.00 49.44 104 GLN A CA 1
ATOM 810 C C . GLN A 1 104 ? -27.677 -28.167 17.335 1.00 49.44 104 GLN A C 1
ATOM 812 O O . GLN A 1 104 ? -28.453 -27.295 17.724 1.00 49.44 104 GLN A O 1
ATOM 817 N N . TYR A 1 105 ? -28.101 -29.292 16.761 1.00 47.28 105 TYR A N 1
ATOM 818 C CA . TYR A 1 105 ? -29.495 -29.731 16.805 1.00 47.28 105 TYR A CA 1
ATOM 819 C C . TYR A 1 105 ? -29.665 -30.611 18.041 1.00 47.28 105 TYR A C 1
ATOM 821 O O . TYR A 1 105 ? -29.249 -31.766 18.074 1.00 47.28 105 TYR A O 1
ATOM 829 N N . LYS A 1 106 ? -30.225 -30.027 19.100 1.00 46.84 106 LYS A N 1
ATOM 830 C CA . LYS A 1 106 ? -30.593 -30.730 20.328 1.00 46.84 106 LYS A CA 1
ATOM 831 C C . LYS A 1 106 ? -32.038 -31.205 20.160 1.00 46.84 106 LYS A C 1
ATOM 833 O O . LYS A 1 106 ? -32.972 -30.448 20.415 1.00 46.84 106 LYS A O 1
ATOM 838 N N . THR A 1 107 ? -32.229 -32.427 19.673 1.00 52.72 107 THR A N 1
ATOM 839 C CA . THR A 1 107 ? -33.544 -33.079 19.656 1.00 52.72 107 THR A CA 1
ATOM 840 C C . THR A 1 107 ? -33.918 -33.454 21.087 1.00 52.72 107 THR A C 1
ATOM 842 O O . THR A 1 107 ? -33.201 -34.201 21.753 1.00 52.72 107 THR A O 1
ATOM 845 N N . LYS A 1 108 ? -35.026 -32.897 21.582 1.00 52.25 108 LYS A N 1
ATOM 846 C CA . LYS A 1 108 ? -35.667 -33.322 22.829 1.00 52.25 108 LYS A CA 1
ATOM 847 C C . LYS A 1 108 ? -36.277 -34.703 22.580 1.00 52.25 108 LYS A C 1
ATOM 849 O O . LYS A 1 108 ? -37.251 -34.802 21.845 1.00 52.25 108 LYS A O 1
ATOM 854 N N . ALA A 1 109 ? -35.682 -35.746 23.149 1.00 46.44 109 ALA A N 1
ATOM 855 C CA . ALA A 1 109 ? -36.339 -37.039 23.266 1.00 46.44 109 ALA A CA 1
ATOM 856 C C . ALA A 1 109 ? -37.460 -36.894 24.303 1.00 46.44 109 ALA A C 1
ATOM 858 O O . ALA A 1 109 ? -37.198 -36.549 25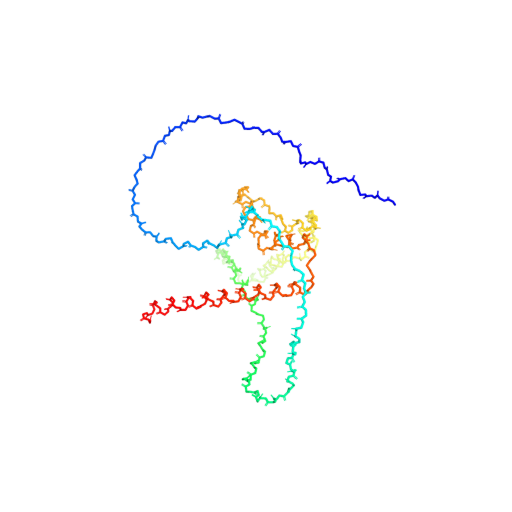.455 1.00 46.44 109 ALA A O 1
ATOM 859 N N . SER A 1 110 ? -38.699 -37.061 23.853 1.00 58.16 110 SER A N 1
ATOM 860 C CA . SER A 1 110 ? -39.874 -37.242 24.697 1.00 58.16 110 SER A CA 1
ATOM 861 C C . SER A 1 110 ? -39.811 -38.600 25.394 1.00 58.16 110 SER A C 1
ATOM 863 O O . SER A 1 110 ? -39.326 -39.574 24.817 1.00 58.16 110 SER A O 1
ATOM 865 N N . ASP A 1 111 ? -40.310 -38.633 26.624 1.00 45.16 111 ASP A N 1
ATOM 866 C CA . ASP A 1 111 ? -40.388 -39.800 27.496 1.00 45.16 111 ASP A CA 1
ATOM 867 C C . ASP A 1 111 ? -40.982 -41.041 26.798 1.00 45.16 111 ASP A C 1
ATOM 869 O O . ASP A 1 111 ? -42.043 -40.950 26.174 1.00 45.16 111 ASP A O 1
ATOM 873 N N . PRO A 1 112 ? -40.356 -42.224 26.925 1.00 50.50 112 PRO A N 1
ATOM 874 C CA . PRO A 1 112 ? -40.943 -43.479 26.487 1.00 50.50 112 PRO A CA 1
ATOM 875 C C . PRO A 1 112 ? -41.753 -44.086 27.644 1.00 50.50 112 PRO A C 1
ATOM 877 O O . PRO A 1 112 ? -41.249 -44.917 28.396 1.00 50.50 112 PRO A O 1
ATOM 880 N N . SER A 1 113 ? -43.012 -43.680 27.816 1.00 50.81 113 SER A N 1
ATOM 881 C CA . SER A 1 113 ? -43.932 -44.326 28.769 1.00 50.81 113 SER A CA 1
ATOM 882 C C . SER A 1 113 ? -45.264 -44.703 28.122 1.00 50.81 113 SER A C 1
ATOM 884 O O . SER A 1 113 ? -46.340 -44.305 28.547 1.00 50.81 113 SER A O 1
ATOM 886 N N . THR A 1 114 ? -45.227 -45.536 27.086 1.00 49.50 114 THR A N 1
ATOM 887 C CA . THR A 1 114 ? -46.368 -46.409 26.772 1.00 49.50 114 THR A CA 1
ATOM 888 C C . THR A 1 114 ? -45.823 -47.707 26.199 1.00 49.50 114 THR A C 1
ATOM 890 O O . THR A 1 114 ? -45.612 -47.856 25.001 1.00 49.50 114 THR A O 1
ATOM 893 N N . ALA A 1 115 ? -45.524 -48.635 27.104 1.00 41.16 115 ALA A N 1
ATOM 894 C CA . ALA A 1 115 ? -45.387 -50.040 26.774 1.00 41.16 115 ALA A CA 1
ATOM 895 C C . ALA A 1 115 ? -46.783 -50.571 26.416 1.00 41.16 115 ALA A C 1
ATOM 897 O O . ALA A 1 115 ? -47.631 -50.689 27.296 1.00 41.16 115 ALA A O 1
ATOM 898 N N . ALA A 1 116 ? -47.035 -50.853 25.139 1.00 53.50 116 ALA A N 1
ATOM 899 C CA . ALA A 1 116 ? -48.191 -51.630 24.707 1.00 53.50 116 ALA A CA 1
ATOM 900 C C . ALA A 1 116 ? -47.873 -52.333 23.376 1.00 53.50 116 ALA A C 1
ATOM 902 O O . ALA A 1 116 ? -47.584 -51.689 22.375 1.00 53.50 116 ALA A O 1
ATOM 903 N N . ASP A 1 117 ? -47.907 -53.661 23.425 1.00 59.25 117 ASP A N 1
ATOM 904 C CA . ASP A 1 117 ? -47.889 -54.648 22.342 1.00 59.25 117 ASP A CA 1
ATOM 905 C C . ASP A 1 117 ? -46.754 -54.657 21.289 1.00 59.25 117 ASP A C 1
ATOM 907 O O . ASP A 1 117 ? -46.719 -53.828 20.376 1.00 59.25 117 ASP A O 1
ATOM 911 N N . PRO A 1 118 ? -45.905 -55.714 21.266 1.00 63.78 118 PRO A N 1
ATOM 912 C CA . PRO A 1 118 ? -44.917 -55.925 20.200 1.00 63.78 118 PRO A CA 1
ATOM 913 C C . PRO A 1 118 ? -45.539 -56.180 18.813 1.00 63.78 118 PRO A C 1
ATOM 915 O O . PRO A 1 118 ? -44.833 -56.134 17.808 1.00 63.78 118 PRO A O 1
ATOM 918 N N . PHE A 1 119 ? -46.853 -56.403 18.721 1.00 66.12 119 PHE A N 1
ATOM 919 C CA . PHE A 1 119 ? -47.560 -56.572 17.448 1.00 66.12 119 PHE A CA 1
ATOM 920 C C . PHE A 1 119 ? -47.942 -55.249 16.759 1.00 66.12 119 PHE A C 1
ATOM 922 O O . PHE A 1 119 ? -48.344 -55.276 15.598 1.00 66.12 119 PHE A O 1
ATOM 929 N N . GLN A 1 120 ? -47.771 -54.090 17.410 1.00 63.66 120 GLN A N 1
ATOM 930 C CA . GLN A 1 120 ? -48.071 -52.778 16.805 1.00 63.66 120 GLN A CA 1
ATOM 931 C C . GLN A 1 120 ? -46.882 -52.140 16.062 1.00 63.66 120 GLN A C 1
ATOM 933 O O . GLN A 1 120 ? -47.028 -51.080 15.445 1.00 63.66 120 GLN A O 1
ATOM 938 N N . LEU A 1 121 ? -45.709 -52.786 16.061 1.00 60.25 121 LEU A N 1
ATOM 939 C CA . LEU A 1 121 ? -44.499 -52.293 15.389 1.00 60.25 121 LEU A CA 1
ATOM 940 C C . LEU A 1 121 ? -44.716 -51.901 13.911 1.00 60.25 121 LEU A C 1
ATOM 942 O O . LEU A 1 121 ? -44.300 -50.804 13.538 1.00 60.25 121 LEU A O 1
ATOM 946 N N . PRO A 1 122 ? -45.396 -52.700 13.061 1.00 70.19 122 PRO A N 1
ATOM 947 C CA . PRO A 1 122 ? -45.579 -52.341 11.652 1.00 70.19 122 PRO A CA 1
ATOM 948 C C . PRO A 1 122 ? -46.423 -51.076 11.440 1.00 70.19 122 PRO A C 1
ATOM 950 O O . PRO A 1 122 ? -46.149 -50.302 10.521 1.00 70.19 122 PRO A O 1
ATOM 953 N N . SER A 1 123 ? -47.425 -50.846 12.296 1.00 69.75 123 SER A N 1
ATOM 954 C CA . SER A 1 123 ? -48.285 -49.657 12.245 1.00 69.75 123 SER A CA 1
ATOM 955 C C . SER A 1 123 ? -47.580 -48.399 12.748 1.00 69.75 123 SER A C 1
ATOM 957 O O . SER A 1 123 ? -47.772 -47.333 12.166 1.00 69.75 123 SER A O 1
ATOM 959 N N . LEU A 1 124 ? -46.721 -48.509 13.770 1.00 65.25 124 LEU A N 1
ATOM 960 C CA . LEU A 1 124 ? -45.899 -47.376 14.205 1.00 65.25 124 LEU A CA 1
ATOM 961 C C . LEU A 1 124 ? -44.860 -47.005 13.142 1.00 65.25 124 LEU A C 1
ATOM 963 O O . LEU A 1 124 ? -44.685 -45.825 12.864 1.00 65.25 124 LEU A O 1
ATOM 967 N N . ILE A 1 125 ? -44.235 -47.993 12.489 1.00 63.69 125 ILE A N 1
ATOM 968 C CA . ILE A 1 125 ? -43.274 -47.736 11.406 1.00 63.69 125 ILE A CA 1
ATOM 969 C C . ILE A 1 125 ? -43.962 -47.063 10.212 1.00 63.69 125 ILE A C 1
ATOM 971 O O . ILE A 1 125 ? -43.409 -46.113 9.667 1.00 63.69 125 ILE A O 1
ATOM 975 N N . HIS A 1 126 ? -45.169 -47.492 9.821 1.00 64.06 126 HIS A N 1
ATOM 976 C CA . HIS A 1 126 ? -45.920 -46.805 8.761 1.00 64.06 126 HIS A CA 1
ATOM 977 C C . HIS A 1 126 ? -46.311 -45.379 9.163 1.00 64.06 126 HIS A C 1
ATOM 979 O O . HIS A 1 126 ? -46.126 -44.460 8.369 1.00 64.06 126 HIS A O 1
ATOM 985 N N . GLY A 1 127 ? -46.776 -45.172 10.399 1.00 67.50 127 GLY A N 1
ATOM 986 C CA . GLY A 1 127 ? -47.128 -43.841 10.896 1.00 67.50 127 GLY A CA 1
ATOM 987 C C . GLY A 1 127 ? -45.932 -42.888 10.975 1.00 67.50 127 GLY A C 1
ATOM 988 O O . GLY A 1 127 ? -46.060 -41.713 10.627 1.00 67.50 127 GLY A O 1
ATOM 989 N N . ASP A 1 128 ? -44.762 -43.381 11.382 1.00 62.72 128 ASP A N 1
ATOM 990 C CA . ASP A 1 128 ? -43.532 -42.586 11.428 1.00 62.72 128 ASP A CA 1
ATOM 991 C C . ASP A 1 128 ? -42.913 -42.397 10.041 1.00 62.72 128 ASP A C 1
ATOM 993 O O . ASP A 1 128 ? -42.328 -41.344 9.772 1.00 62.72 128 ASP A O 1
ATOM 997 N N . MET A 1 129 ? -43.077 -43.352 9.121 1.00 64.12 129 MET A N 1
ATOM 998 C CA . MET A 1 129 ? -42.646 -43.176 7.738 1.00 64.12 129 MET A CA 1
ATOM 999 C C . MET A 1 129 ? -43.514 -42.132 7.037 1.00 64.12 129 MET A C 1
ATOM 1001 O O . MET A 1 129 ? -42.957 -41.199 6.483 1.00 64.12 129 MET A O 1
ATOM 1005 N N . GLU A 1 130 ? -44.842 -42.171 7.161 1.00 62.31 130 GLU A N 1
ATOM 1006 C CA . GLU A 1 130 ? -45.715 -41.130 6.594 1.00 62.31 130 GLU A CA 1
ATOM 1007 C C . GLU A 1 130 ? -45.480 -39.749 7.227 1.00 62.31 130 GLU A C 1
ATOM 1009 O O . GLU A 1 130 ? -45.488 -38.733 6.525 1.00 62.31 130 GLU A O 1
ATOM 1014 N N . LYS A 1 131 ? -45.186 -39.684 8.534 1.00 64.88 131 LYS A N 1
ATOM 1015 C CA . LYS A 1 131 ? -44.811 -38.424 9.202 1.00 64.88 131 LYS A CA 1
ATOM 1016 C C . LYS A 1 131 ? -43.426 -37.916 8.799 1.00 64.88 131 LYS A C 1
ATOM 1018 O O . LYS A 1 131 ? -43.230 -36.703 8.721 1.00 64.88 131 LYS A O 1
ATOM 1023 N N . SER A 1 132 ? -42.467 -38.804 8.537 1.00 58.91 132 SER A N 1
ATO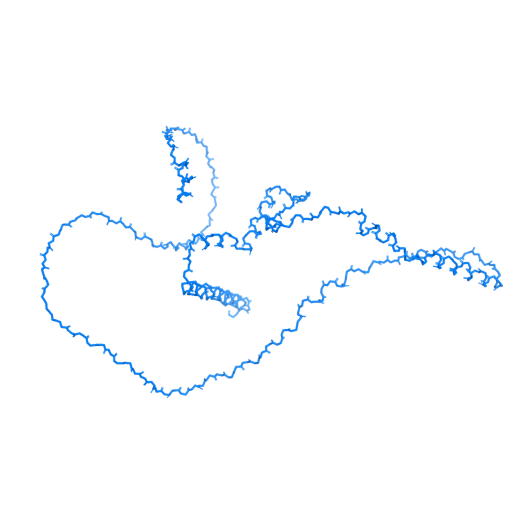M 1024 C CA . SER A 1 132 ? -41.114 -38.414 8.116 1.00 58.91 132 SER A CA 1
ATOM 1025 C C . SER A 1 132 ? -41.026 -38.115 6.618 1.00 58.91 132 SER A C 1
ATOM 1027 O O . SER A 1 132 ? -40.328 -37.176 6.238 1.00 58.91 132 SER A O 1
ATOM 1029 N N . THR A 1 133 ? -41.794 -38.801 5.768 1.00 57.22 133 THR A N 1
ATOM 1030 C CA . THR A 1 133 ? -41.898 -38.493 4.334 1.00 57.22 133 THR A CA 1
ATOM 1031 C C . THR A 1 133 ? -42.791 -37.286 4.076 1.00 57.22 133 THR A C 1
ATOM 1033 O O . THR A 1 133 ? -42.510 -36.527 3.156 1.00 57.22 133 THR A O 1
ATOM 1036 N N . GLY A 1 134 ? -43.805 -37.038 4.913 1.00 54.91 134 GLY A N 1
ATOM 1037 C CA . GLY A 1 134 ? -44.614 -35.814 4.855 1.00 54.91 134 GLY A CA 1
ATOM 1038 C C . GLY A 1 134 ? -43.830 -34.541 5.207 1.00 54.91 134 GLY A C 1
ATOM 1039 O O . GLY A 1 134 ? -44.222 -33.447 4.810 1.00 54.91 134 GLY A O 1
ATOM 1040 N N . SER A 1 135 ? -42.702 -34.684 5.912 1.00 57.28 135 SER A N 1
ATOM 1041 C CA . SER A 1 135 ? -41.778 -33.593 6.261 1.00 57.28 135 SER A CA 1
ATOM 1042 C C . SER A 1 135 ? -40.515 -33.565 5.387 1.00 57.28 135 SER A C 1
ATOM 1044 O O . SER A 1 135 ? -39.680 -32.666 5.517 1.00 57.28 135 SER A O 1
ATOM 1046 N N . LEU A 1 136 ? -40.375 -34.500 4.439 1.00 56.53 136 LEU A N 1
ATOM 1047 C CA . LEU A 1 136 ? -39.491 -34.305 3.296 1.00 56.53 136 LEU A CA 1
ATOM 1048 C C . LEU A 1 136 ? -40.221 -33.351 2.353 1.00 56.53 136 LEU A C 1
ATOM 1050 O O . LEU A 1 136 ? -40.854 -33.768 1.390 1.00 56.53 136 LEU A O 1
ATOM 1054 N N . SER A 1 137 ? -40.206 -32.065 2.710 1.00 60.62 137 SER A N 1
ATOM 1055 C CA . SER A 1 137 ? -40.805 -30.993 1.926 1.00 60.62 137 SER A CA 1
ATOM 1056 C C . SER A 1 137 ? -40.418 -31.190 0.465 1.00 60.62 137 SER A C 1
ATOM 1058 O O . SER A 1 137 ? -39.250 -31.003 0.109 1.00 60.62 137 SER A O 1
ATOM 1060 N N . THR A 1 138 ? -41.388 -31.614 -0.350 1.00 66.75 138 THR A N 1
ATOM 1061 C CA . THR A 1 138 ? -41.319 -31.571 -1.805 1.00 66.75 138 THR A CA 1
ATOM 1062 C C . THR A 1 138 ? -40.686 -30.236 -2.149 1.00 66.75 138 THR A C 1
ATOM 1064 O O . THR A 1 138 ? -41.189 -29.204 -1.704 1.00 66.75 138 THR A O 1
ATOM 1067 N N . TRP A 1 139 ? -39.535 -30.254 -2.823 1.00 67.38 139 TRP A N 1
ATOM 1068 C CA . TRP A 1 139 ? -38.892 -29.034 -3.295 1.00 67.38 139 TRP A CA 1
ATOM 1069 C C . TRP A 1 139 ? -39.910 -28.286 -4.157 1.00 67.38 139 TRP A C 1
ATOM 1071 O O . TRP A 1 139 ? -40.135 -28.643 -5.310 1.00 67.38 139 TRP A O 1
ATOM 1081 N N . ASP A 1 140 ? -40.585 -27.303 -3.566 1.00 76.56 140 ASP A N 1
ATOM 1082 C CA . ASP A 1 140 ? -41.538 -26.465 -4.271 1.00 76.56 140 ASP A CA 1
ATOM 1083 C C . ASP A 1 140 ? -40.734 -25.372 -4.970 1.00 76.56 140 ASP A C 1
ATOM 1085 O O . ASP A 1 140 ? -40.345 -24.361 -4.376 1.00 76.56 140 ASP A O 1
ATOM 1089 N N . GLU A 1 141 ? -40.438 -25.625 -6.245 1.00 78.81 141 GLU A N 1
ATOM 1090 C CA . GLU A 1 141 ? -39.778 -24.682 -7.145 1.00 78.81 141 GLU A CA 1
ATOM 1091 C C . GLU A 1 141 ? -40.502 -23.326 -7.137 1.00 78.81 141 GLU A C 1
ATOM 1093 O O . GLU A 1 141 ? -39.856 -22.280 -7.186 1.00 78.81 141 GLU A O 1
ATOM 1098 N N . GLY A 1 142 ? -41.834 -23.316 -6.990 1.00 80.88 142 GLY A N 1
ATOM 1099 C CA . GLY A 1 142 ? -42.624 -22.089 -6.916 1.00 80.88 142 GLY A CA 1
ATOM 1100 C C . GLY A 1 142 ? -42.321 -21.274 -5.660 1.00 80.88 142 GLY A C 1
ATOM 1101 O O . GLY A 1 142 ? -42.143 -20.055 -5.733 1.00 80.88 142 GLY A O 1
ATOM 1102 N N . ASP A 1 143 ? -42.192 -21.939 -4.516 1.00 80.75 143 ASP A N 1
ATOM 1103 C CA . ASP A 1 143 ? -41.892 -21.305 -3.232 1.00 80.75 143 ASP A CA 1
ATOM 1104 C C . ASP A 1 143 ? -40.428 -20.837 -3.156 1.00 80.75 143 ASP A C 1
ATOM 1106 O O . ASP A 1 143 ? -40.139 -19.755 -2.631 1.00 80.75 143 ASP A O 1
ATOM 1110 N N . PHE A 1 144 ? -39.503 -21.596 -3.752 1.00 82.12 144 PHE A N 1
ATOM 1111 C CA . PHE A 1 144 ? -38.109 -21.188 -3.945 1.00 82.12 144 PHE A CA 1
ATOM 1112 C C . PHE A 1 144 ? -38.010 -19.953 -4.850 1.00 82.12 144 PHE A C 1
ATOM 1114 O O . PHE A 1 144 ? -37.428 -18.939 -4.447 1.00 82.12 144 PHE A O 1
ATOM 1121 N N . LEU A 1 145 ? -38.631 -19.992 -6.034 1.00 83.19 145 LEU A N 1
ATOM 1122 C CA . LEU A 1 145 ? -38.633 -18.868 -6.968 1.00 83.19 145 LEU A CA 1
ATOM 1123 C C . LEU A 1 145 ? -39.258 -17.629 -6.326 1.00 83.19 145 LEU A C 1
ATOM 1125 O O . LEU A 1 145 ? -38.730 -16.525 -6.450 1.00 83.19 145 LEU A O 1
ATOM 1129 N N . LYS A 1 146 ? -40.331 -17.797 -5.552 1.00 81.12 146 LYS A N 1
ATOM 1130 C CA . LYS A 1 146 ? -40.916 -16.696 -4.792 1.00 81.12 146 LYS A CA 1
ATOM 1131 C C . LYS A 1 146 ? -39.928 -16.179 -3.744 1.00 81.12 146 LYS A C 1
ATOM 1133 O O . LYS A 1 146 ? -39.631 -14.994 -3.737 1.00 81.12 146 LYS A O 1
ATOM 1138 N N . ARG A 1 147 ? -39.321 -17.002 -2.895 1.00 78.25 147 ARG A N 1
ATOM 1139 C CA . ARG A 1 147 ? -38.384 -16.501 -1.862 1.00 78.25 147 ARG A CA 1
ATOM 1140 C C . ARG A 1 147 ? -37.145 -15.813 -2.439 1.00 78.25 147 ARG A C 1
ATOM 1142 O O . ARG A 1 147 ? -36.685 -14.829 -1.864 1.00 78.25 147 ARG A O 1
ATOM 1149 N N . HIS A 1 148 ? -36.631 -16.297 -3.566 1.00 76.62 148 HIS A N 1
ATOM 1150 C CA . HIS A 1 148 ? -35.387 -15.796 -4.153 1.00 76.62 148 HIS A CA 1
ATOM 1151 C C . HIS A 1 148 ? -35.583 -14.708 -5.215 1.00 76.62 148 HIS A C 1
ATOM 1153 O O . HIS A 1 148 ? -34.687 -13.882 -5.385 1.00 76.62 148 HIS A O 1
ATOM 1159 N N . PHE A 1 149 ? -36.742 -14.649 -5.875 1.00 76.56 149 PHE A N 1
ATOM 1160 C CA . PHE A 1 149 ? -37.024 -13.679 -6.940 1.00 76.56 149 PHE A CA 1
ATOM 1161 C C . PHE A 1 149 ? -38.229 -12.758 -6.661 1.00 76.56 149 PHE A C 1
ATOM 1163 O O . PHE A 1 149 ? -38.396 -11.777 -7.381 1.00 76.56 149 PHE A O 1
ATOM 1170 N N . SER A 1 150 ? -39.060 -12.988 -5.628 1.00 67.50 150 SER A N 1
ATOM 1171 C CA . SER A 1 150 ? -40.278 -12.165 -5.405 1.00 67.50 150 SER A CA 1
ATOM 1172 C C . SER A 1 150 ? -40.026 -10.756 -4.882 1.00 67.50 150 SER A C 1
ATOM 1174 O O . SER A 1 150 ? -40.915 -9.912 -4.970 1.00 67.50 150 SER A O 1
ATOM 1176 N N . SER A 1 151 ? -38.834 -10.469 -4.361 1.00 64.25 151 SER A N 1
ATOM 1177 C CA . SER A 1 151 ? -38.444 -9.101 -4.039 1.00 64.25 151 SER A CA 1
ATOM 1178 C C . SER A 1 151 ? -37.381 -8.661 -5.036 1.00 64.25 151 SER A C 1
ATOM 1180 O O . SER A 1 151 ? -36.202 -8.951 -4.810 1.00 64.25 151 SER A O 1
ATOM 1182 N N . PRO A 1 152 ? -37.753 -7.975 -6.136 1.00 70.44 152 PRO A N 1
ATOM 1183 C CA . PRO A 1 152 ? -36.772 -7.271 -6.938 1.00 70.44 152 PRO A CA 1
ATOM 1184 C C . PRO A 1 152 ? -36.189 -6.183 -6.038 1.00 70.44 152 PRO A C 1
ATOM 1186 O O . PRO A 1 152 ? -36.764 -5.106 -5.872 1.00 70.44 152 PRO A O 1
ATOM 1189 N N . GLN A 1 153 ? -35.060 -6.478 -5.391 1.00 74.44 153 GLN A N 1
ATOM 1190 C CA . GLN A 1 153 ? -34.222 -5.420 -4.853 1.00 74.44 153 GLN A CA 1
ATOM 1191 C C . GLN A 1 153 ? -33.970 -4.469 -6.024 1.00 74.44 153 GLN A C 1
ATOM 1193 O O . GLN A 1 153 ? -33.614 -4.953 -7.100 1.00 74.44 153 GLN A O 1
ATOM 1198 N N . PRO A 1 154 ? -34.221 -3.158 -5.869 1.00 81.06 154 PRO A N 1
ATOM 1199 C CA . PRO A 1 154 ? -34.072 -2.231 -6.977 1.00 81.06 154 PRO A CA 1
ATOM 1200 C C . PRO A 1 154 ? -32.673 -2.404 -7.558 1.00 81.06 154 PRO A C 1
ATOM 1202 O O . PRO A 1 154 ? -31.697 -2.372 -6.799 1.00 81.06 154 PRO A O 1
ATOM 1205 N N . ASP A 1 155 ? -32.592 -2.621 -8.875 1.00 83.38 155 ASP A N 1
ATOM 1206 C CA . ASP A 1 155 ? -31.326 -2.898 -9.544 1.00 83.38 155 ASP A CA 1
ATOM 1207 C C . ASP A 1 15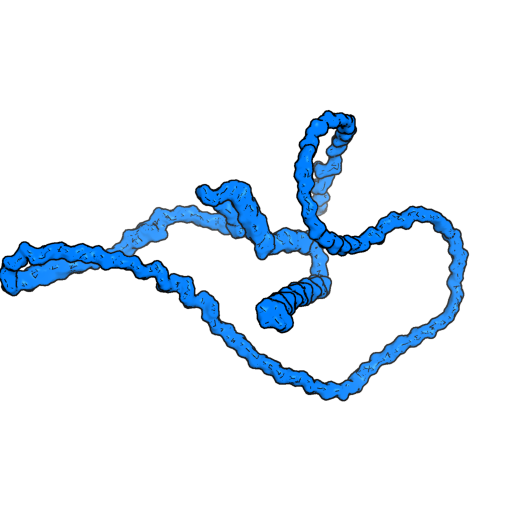5 ? -30.292 -1.855 -9.108 1.00 83.38 155 ASP A C 1
ATOM 1209 O O . ASP A 1 155 ? -30.503 -0.643 -9.281 1.00 83.38 155 ASP A O 1
ATOM 1213 N N . PRO A 1 156 ? -29.182 -2.281 -8.483 1.00 84.88 156 PRO A N 1
ATOM 1214 C CA . PRO A 1 156 ? -28.249 -1.337 -7.914 1.00 84.88 156 PRO A CA 1
ATOM 1215 C C . PRO A 1 156 ? -27.676 -0.470 -9.034 1.00 84.88 156 PRO A C 1
ATOM 1217 O O . PRO A 1 156 ? -27.173 -0.958 -10.045 1.00 84.88 156 PRO A O 1
ATOM 1220 N N . ARG A 1 157 ? -27.731 0.853 -8.855 1.00 89.62 157 ARG A N 1
ATOM 1221 C CA . ARG A 1 157 ? -27.216 1.803 -9.846 1.00 89.62 157 ARG A CA 1
ATOM 1222 C C . ARG A 1 157 ? -25.722 1.559 -10.066 1.00 89.62 157 ARG A C 1
ATOM 1224 O O . ARG A 1 157 ? -24.906 1.904 -9.213 1.00 89.62 157 ARG A O 1
ATOM 1231 N N . MET A 1 158 ? -25.355 1.021 -11.227 1.00 91.25 158 MET A N 1
ATOM 1232 C CA . MET A 1 158 ? -23.964 0.745 -11.601 1.00 91.25 158 MET A CA 1
ATOM 1233 C C . MET A 1 158 ? -23.290 1.998 -12.159 1.00 91.25 158 MET A C 1
ATOM 1235 O O . MET A 1 158 ? -23.350 2.294 -13.351 1.00 91.25 158 MET A O 1
ATOM 1239 N N . ARG A 1 159 ? -22.642 2.775 -11.286 1.00 92.94 159 ARG A N 1
ATOM 1240 C CA . ARG A 1 159 ? -21.791 3.906 -11.682 1.00 92.94 159 ARG A CA 1
ATOM 1241 C C . ARG A 1 159 ? -20.432 3.818 -10.997 1.00 92.94 159 ARG A C 1
ATOM 1243 O O . ARG A 1 159 ? -20.322 3.218 -9.933 1.00 92.94 159 ARG A O 1
ATOM 1250 N N . PRO A 1 160 ? -19.399 4.509 -11.511 1.00 91.06 160 PRO A N 1
ATOM 1251 C CA . PRO A 1 160 ? -18.121 4.624 -10.804 1.00 91.06 160 PRO A CA 1
ATOM 1252 C C . PRO A 1 160 ? -18.248 5.216 -9.389 1.00 91.06 160 PRO A C 1
ATOM 1254 O O . PRO A 1 160 ? -17.373 5.008 -8.551 1.00 91.06 160 PRO A O 1
ATOM 1257 N N . SER A 1 161 ? -19.328 5.960 -9.116 1.00 90.62 161 SER A N 1
ATOM 1258 C CA . SER A 1 161 ? -19.657 6.472 -7.784 1.00 90.62 161 SER A CA 1
ATOM 1259 C C . SER A 1 161 ? -20.039 5.368 -6.801 1.00 90.62 161 SER A C 1
ATOM 1261 O O . SER A 1 161 ? -19.757 5.519 -5.624 1.00 90.62 161 SER A O 1
ATOM 1263 N N . THR A 1 162 ? -20.608 4.252 -7.261 1.00 88.25 162 THR A N 1
ATOM 1264 C CA . THR A 1 162 ? -21.110 3.164 -6.407 1.00 88.25 162 THR A CA 1
ATOM 1265 C C . THR A 1 162 ? -19.999 2.564 -5.545 1.00 88.25 162 THR A C 1
ATOM 1267 O O . THR A 1 162 ? -20.183 2.387 -4.348 1.00 88.25 162 THR A O 1
ATOM 1270 N N . GLY A 1 163 ? -18.798 2.376 -6.106 1.00 86.31 163 GLY A N 1
ATOM 1271 C CA . GLY A 1 163 ? -17.613 1.933 -5.352 1.00 86.31 163 GLY A CA 1
ATOM 1272 C C . GLY A 1 163 ? -16.954 3.015 -4.481 1.00 86.31 163 GLY A C 1
ATOM 1273 O O . GLY A 1 163 ? -15.986 2.734 -3.777 1.00 86.31 163 GLY A O 1
ATOM 1274 N N . ARG A 1 164 ? -17.440 4.260 -4.543 1.00 90.12 164 ARG A N 1
ATOM 1275 C CA . ARG A 1 164 ? -16.973 5.410 -3.747 1.00 90.12 164 ARG A CA 1
ATOM 1276 C C . ARG A 1 164 ? -18.023 5.874 -2.733 1.00 90.12 164 ARG A C 1
ATOM 1278 O O . ARG A 1 164 ? -17.817 6.895 -2.086 1.00 90.12 164 ARG A O 1
ATOM 1285 N N . THR A 1 165 ? -19.128 5.148 -2.600 1.00 92.94 165 THR A N 1
ATOM 1286 C CA . THR A 1 165 ? -20.198 5.446 -1.648 1.00 92.94 165 THR A CA 1
ATOM 1287 C C . THR A 1 165 ? -19.991 4.645 -0.369 1.00 92.94 165 THR A C 1
ATOM 1289 O O . THR A 1 165 ? -19.623 3.472 -0.408 1.00 92.94 165 THR A O 1
ATOM 1292 N N . ILE A 1 166 ? -20.250 5.274 0.777 1.00 93.25 166 ILE A N 1
ATOM 1293 C CA . ILE A 1 166 ? -20.315 4.603 2.075 1.00 93.25 166 ILE A CA 1
ATOM 1294 C C . ILE A 1 166 ? -21.688 4.881 2.664 1.00 93.25 166 ILE A C 1
ATOM 1296 O O . ILE A 1 166 ? -22.040 6.034 2.899 1.00 93.25 166 ILE A O 1
ATOM 1300 N N . ASN A 1 167 ? -22.454 3.818 2.891 1.00 92.62 167 ASN A N 1
ATOM 1301 C CA . ASN A 1 167 ? -23.779 3.922 3.488 1.00 92.62 167 ASN A CA 1
ATOM 1302 C C . ASN A 1 167 ? -23.640 4.162 4.994 1.00 92.62 167 ASN A C 1
ATOM 1304 O O . ASN A 1 167 ? -22.891 3.451 5.671 1.00 92.62 167 ASN A O 1
ATOM 1308 N N . LEU A 1 168 ? -24.383 5.139 5.513 1.00 93.69 168 LEU A N 1
ATOM 1309 C CA . LEU A 1 168 ? -24.508 5.352 6.950 1.00 93.69 168 LEU A CA 1
ATOM 1310 C C . LEU A 1 168 ? -25.267 4.163 7.544 1.00 93.69 168 LEU A C 1
ATOM 1312 O O . LEU A 1 168 ? -26.383 3.853 7.134 1.00 93.69 168 LEU A O 1
ATOM 1316 N N . ARG A 1 169 ? -24.628 3.461 8.476 1.00 91.00 169 ARG A N 1
ATOM 1317 C CA . ARG A 1 169 ? -25.251 2.412 9.291 1.00 91.00 169 ARG A CA 1
ATOM 1318 C C . ARG A 1 169 ? -25.451 2.966 10.698 1.00 91.00 169 ARG A C 1
ATOM 1320 O O . ARG A 1 169 ? -24.768 3.911 11.074 1.00 91.00 169 ARG A O 1
ATOM 1327 N N . GLN A 1 170 ? -26.326 2.350 11.491 1.00 89.56 170 GLN A N 1
ATOM 1328 C CA . GLN A 1 170 ? -26.629 2.797 12.862 1.00 89.56 170 GLN A CA 1
ATOM 1329 C C . GLN A 1 170 ? -25.382 2.942 13.756 1.00 89.56 170 GLN A C 1
ATOM 1331 O O . GLN A 1 170 ? -25.371 3.739 14.680 1.00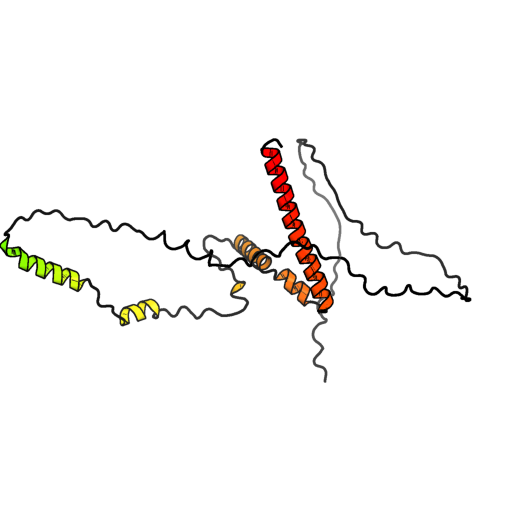 89.56 170 GLN A O 1
ATOM 1336 N N . ASN A 1 171 ? -24.311 2.203 13.464 1.00 90.56 171 ASN A N 1
ATOM 1337 C CA . ASN A 1 171 ? -23.048 2.232 14.201 1.00 90.56 171 ASN A CA 1
ATOM 1338 C C . ASN A 1 171 ? -21.997 3.212 13.637 1.00 90.56 171 ASN A C 1
ATOM 1340 O O . ASN A 1 171 ? -20.836 3.180 14.064 1.00 90.56 171 ASN A O 1
ATOM 1344 N N . VAL A 1 172 ? -22.338 4.017 12.627 1.00 91.12 172 VAL A N 1
ATOM 1345 C CA . VAL A 1 172 ? -21.400 4.917 11.946 1.00 91.12 172 VAL A CA 1
ATOM 1346 C C . VAL A 1 172 ? -21.972 6.328 11.886 1.00 91.12 172 VAL A C 1
ATOM 1348 O O . VAL A 1 172 ? -22.768 6.646 11.006 1.00 91.12 172 VAL A O 1
ATOM 1351 N N . ASP A 1 173 ? -21.472 7.190 12.769 1.00 93.75 173 ASP A N 1
ATOM 1352 C CA . ASP A 1 173 ? -21.737 8.628 12.717 1.00 93.75 173 ASP A CA 1
ATOM 1353 C C . ASP A 1 173 ? -21.252 9.236 11.398 1.00 93.75 173 ASP A C 1
ATOM 1355 O O . ASP A 1 173 ? -20.295 8.760 10.778 1.00 93.75 173 ASP A O 1
ATOM 1359 N N . VAL A 1 174 ? -21.846 10.361 11.003 1.00 95.31 174 VAL A N 1
ATOM 1360 C CA . VAL A 1 174 ? -21.494 11.081 9.768 1.00 95.31 174 VAL A CA 1
ATOM 1361 C C . VAL A 1 174 ? -19.996 11.426 9.725 1.00 95.31 174 VAL A C 1
ATOM 1363 O O . VAL A 1 174 ? -19.333 11.225 8.707 1.00 95.31 174 VAL A O 1
ATOM 1366 N N . ALA A 1 175 ? -19.424 11.868 10.850 1.00 95.38 175 ALA A N 1
ATOM 1367 C CA . ALA A 1 175 ? -17.992 12.153 10.957 1.00 95.38 175 ALA A CA 1
ATOM 1368 C C . ALA A 1 175 ? -17.131 10.902 10.697 1.00 95.38 175 ALA A C 1
ATOM 1370 O O . ALA A 1 175 ? -16.157 10.948 9.939 1.00 95.38 175 ALA A O 1
ATOM 1371 N N . ARG A 1 176 ? -17.522 9.756 11.269 1.00 95.19 176 ARG A N 1
ATOM 1372 C CA . ARG A 1 176 ? -16.856 8.467 11.046 1.00 95.19 176 ARG A CA 1
ATOM 1373 C C . ARG A 1 176 ? -17.003 8.012 9.593 1.00 95.19 176 ARG A C 1
ATOM 1375 O O . ARG A 1 176 ? -16.047 7.485 9.024 1.00 95.19 176 ARG A O 1
ATOM 1382 N N . ALA A 1 177 ? -18.154 8.250 8.969 1.00 96.06 177 ALA A N 1
ATOM 1383 C CA . ALA A 1 177 ? -18.385 7.933 7.564 1.00 96.06 177 ALA A CA 1
ATOM 1384 C C . ALA A 1 177 ? -17.444 8.710 6.633 1.00 96.06 177 ALA A C 1
ATOM 1386 O O . ALA A 1 177 ? -16.845 8.108 5.740 1.00 96.06 177 ALA A O 1
ATOM 1387 N N . PHE A 1 178 ? -17.222 10.006 6.881 1.00 96.44 178 PHE A N 1
ATOM 1388 C CA . PHE A 1 178 ? -16.242 10.790 6.121 1.00 96.44 178 PHE A CA 1
ATOM 1389 C C . PHE A 1 178 ? -14.808 10.276 6.295 1.00 96.44 178 PHE A C 1
ATOM 1391 O O . PHE A 1 178 ? -14.063 10.205 5.317 1.00 96.44 178 PHE A O 1
ATOM 1398 N N . GLN A 1 179 ? -14.420 9.845 7.500 1.00 95.81 179 GLN A N 1
ATOM 1399 C CA . GLN A 1 179 ? -13.107 9.222 7.718 1.00 95.81 179 GLN A CA 1
ATOM 1400 C C . GLN A 1 179 ? -12.963 7.896 6.960 1.00 95.81 179 GLN A C 1
ATOM 1402 O O . GLN A 1 179 ? -11.915 7.620 6.370 1.00 95.81 179 GLN A O 1
ATOM 1407 N N . LEU A 1 180 ? -14.007 7.062 6.956 1.00 95.62 180 LEU A N 1
ATOM 1408 C CA . LEU A 1 180 ? -14.021 5.824 6.176 1.00 95.62 180 LEU A CA 1
ATOM 1409 C C . LEU A 1 180 ? -13.918 6.118 4.675 1.00 95.62 180 LEU A C 1
ATOM 1411 O O . LEU A 1 180 ? -13.181 5.425 3.967 1.00 95.62 180 LEU A O 1
ATOM 1415 N N . LEU A 1 181 ? -14.595 7.169 4.208 1.00 95.19 181 LEU A N 1
ATOM 1416 C CA . LEU A 1 181 ? -14.561 7.598 2.815 1.00 95.19 181 LEU A CA 1
ATOM 1417 C C . LEU A 1 181 ? -13.158 8.064 2.429 1.00 95.19 181 LEU A C 1
ATOM 1419 O O . LEU A 1 181 ? -12.625 7.615 1.415 1.00 95.19 181 LEU A O 1
ATOM 1423 N N . ASP A 1 182 ? -12.513 8.885 3.257 1.00 95.81 182 ASP A N 1
ATOM 1424 C CA . ASP A 1 182 ? -11.152 9.356 2.990 1.00 95.81 182 ASP A CA 1
ATOM 1425 C C . ASP A 1 182 ? -10.127 8.206 2.984 1.00 95.81 182 ASP A C 1
ATOM 1427 O O . ASP A 1 182 ? -9.265 8.139 2.099 1.00 95.81 182 ASP A O 1
ATOM 1431 N N . ARG A 1 183 ? -10.276 7.217 3.879 1.00 95.44 183 ARG A N 1
ATOM 1432 C CA . ARG A 1 183 ? -9.472 5.979 3.848 1.00 95.44 183 ARG A CA 1
ATOM 1433 C C . ARG A 1 183 ? -9.681 5.195 2.552 1.00 95.44 183 ARG A C 1
ATOM 1435 O O . ARG A 1 183 ? -8.703 4.717 1.974 1.00 95.44 183 ARG A O 1
ATOM 1442 N N . ALA A 1 184 ? -10.921 5.065 2.080 1.00 94.62 184 ALA A N 1
ATOM 1443 C CA . ALA A 1 184 ? -11.231 4.375 0.828 1.00 94.62 184 ALA A CA 1
ATOM 1444 C C . ALA A 1 184 ? -10.637 5.106 -0.390 1.00 94.62 184 ALA A C 1
ATOM 1446 O O . ALA A 1 184 ? -10.016 4.478 -1.251 1.00 94.62 184 ALA A O 1
ATOM 1447 N N . VAL A 1 185 ? -10.754 6.435 -0.437 1.00 94.81 185 VAL A N 1
ATOM 1448 C CA . VAL A 1 185 ? -10.166 7.289 -1.483 1.00 94.81 185 VAL A CA 1
ATOM 1449 C C . VAL A 1 185 ? -8.636 7.180 -1.492 1.00 94.81 185 VAL A C 1
ATOM 1451 O O . VAL A 1 185 ? -8.030 7.074 -2.563 1.00 94.81 185 VAL A O 1
ATOM 1454 N N . THR A 1 186 ? -8.014 7.164 -0.311 1.00 95.00 186 THR A N 1
ATOM 1455 C CA . THR A 1 186 ? -6.557 7.062 -0.142 1.00 95.00 186 THR A CA 1
ATOM 1456 C C . THR A 1 186 ? -6.029 5.682 -0.530 1.00 95.00 186 THR A C 1
ATOM 1458 O O . THR A 1 186 ? -5.053 5.601 -1.275 1.00 95.00 186 THR A O 1
ATOM 1461 N N . ARG A 1 187 ? -6.695 4.595 -0.113 1.00 95.25 187 ARG A N 1
ATOM 1462 C CA . ARG A 1 187 ? -6.321 3.217 -0.485 1.00 95.25 187 ARG A CA 1
ATOM 1463 C C . ARG A 1 187 ? -6.329 3.012 -2.003 1.00 95.25 187 ARG A C 1
ATOM 1465 O O . ARG A 1 187 ? -5.437 2.362 -2.537 1.00 95.25 187 ARG A O 1
ATOM 1472 N N . ASN A 1 188 ? -7.297 3.616 -2.688 1.00 94.50 188 ASN A N 1
ATOM 1473 C CA . ASN A 1 188 ? -7.427 3.563 -4.145 1.00 94.50 188 ASN A CA 1
ATOM 1474 C C . ASN A 1 188 ? -6.555 4.591 -4.888 1.00 94.50 188 ASN A C 1
ATOM 1476 O O . ASN A 1 188 ? -6.660 4.703 -6.102 1.00 94.50 188 ASN A O 1
ATOM 1480 N N . ASN A 1 189 ? -5.710 5.359 -4.189 1.00 94.81 189 ASN A N 1
ATOM 1481 C CA . ASN A 1 189 ? -4.823 6.374 -4.772 1.00 94.81 189 ASN A CA 1
ATOM 1482 C C . ASN A 1 189 ? -5.523 7.447 -5.640 1.00 94.81 189 ASN A C 1
ATOM 1484 O O . ASN A 1 189 ? -4.857 8.143 -6.410 1.00 94.81 189 ASN A O 1
ATOM 1488 N N . LEU A 1 190 ? -6.835 7.672 -5.480 1.00 93.94 190 LEU A N 1
ATOM 1489 C CA . LEU A 1 190 ? -7.620 8.529 -6.386 1.00 93.94 190 LEU A CA 1
ATOM 1490 C C . LEU A 1 190 ? -7.102 9.975 -6.447 1.00 93.94 190 LEU A C 1
ATOM 1492 O O . LEU A 1 190 ? -7.047 10.574 -7.518 1.00 93.94 190 LEU A O 1
ATOM 1496 N N . ARG A 1 191 ? -6.672 10.538 -5.307 1.00 95.62 191 ARG A N 1
ATOM 1497 C CA . ARG A 1 191 ? -6.095 11.898 -5.243 1.00 95.62 191 ARG A CA 1
ATOM 1498 C C . ARG A 1 191 ? -4.805 12.010 -6.062 1.00 95.62 191 ARG A C 1
ATOM 1500 O O . ARG A 1 191 ? -4.554 13.029 -6.704 1.00 95.62 191 ARG A O 1
ATOM 1507 N N . ARG A 1 192 ? -3.979 10.961 -6.034 1.00 96.25 192 ARG A N 1
ATOM 1508 C CA . ARG A 1 192 ? -2.717 10.902 -6.776 1.00 96.25 192 ARG A CA 1
ATOM 1509 C C . ARG A 1 192 ? -2.981 10.790 -8.271 1.00 96.25 192 ARG A C 1
ATOM 1511 O O . ARG A 1 192 ? -2.349 11.519 -9.032 1.00 96.25 192 ARG A O 1
ATOM 1518 N N . ASP A 1 193 ? -3.910 9.927 -8.662 1.00 96.56 193 ASP A N 1
ATOM 1519 C CA . ASP A 1 193 ? -4.272 9.722 -10.064 1.00 96.56 193 ASP A CA 1
ATOM 1520 C C . ASP A 1 193 ? -4.893 10.983 -10.660 1.00 96.56 193 ASP A C 1
ATOM 1522 O O . ASP A 1 193 ? -4.450 11.430 -11.715 1.00 96.56 193 ASP A O 1
ATOM 1526 N N . MET A 1 194 ? -5.802 11.639 -9.930 1.00 96.62 194 MET A N 1
ATOM 1527 C CA . MET A 1 194 ? -6.379 12.926 -10.330 1.00 96.62 194 MET A CA 1
ATOM 1528 C C . MET A 1 194 ? -5.296 13.983 -10.562 1.00 96.62 194 MET A C 1
ATOM 1530 O O . MET A 1 194 ? -5.329 14.679 -11.572 1.00 96.62 194 MET A O 1
ATOM 1534 N N . ARG A 1 195 ? -4.288 14.071 -9.681 1.00 97.31 195 ARG A N 1
ATOM 1535 C CA . ARG A 1 195 ? -3.152 14.991 -9.860 1.00 97.31 195 ARG A CA 1
ATOM 1536 C C . ARG A 1 195 ? -2.308 14.645 -11.089 1.00 97.31 195 ARG A C 1
ATOM 1538 O O . ARG A 1 195 ? -1.910 15.555 -11.806 1.00 97.31 195 ARG A O 1
ATOM 1545 N N . LEU A 1 196 ? -2.024 13.363 -11.321 1.00 96.69 196 LEU A N 1
ATOM 1546 C CA . LEU A 1 196 ? -1.229 12.908 -12.468 1.00 96.69 196 LEU A CA 1
ATOM 1547 C C . LEU A 1 196 ? -1.967 13.084 -13.800 1.00 96.69 196 LEU A C 1
ATOM 1549 O O . LEU A 1 196 ? -1.319 13.302 -14.814 1.00 96.69 196 LEU A O 1
ATOM 1553 N N . GLN A 1 197 ? -3.297 13.009 -13.801 1.00 97.00 197 GLN A N 1
ATOM 1554 C CA . GLN A 1 197 ? -4.126 13.208 -14.991 1.00 97.00 197 GLN A CA 1
ATOM 1555 C C . GLN A 1 197 ? -4.253 14.681 -15.407 1.00 97.00 197 GLN A C 1
ATOM 1557 O O . GLN A 1 197 ? -4.621 14.941 -16.548 1.00 97.00 197 GLN A O 1
ATOM 1562 N N . ARG A 1 198 ? -3.923 15.648 -14.532 1.00 97.81 198 ARG A N 1
ATOM 1563 C CA . ARG A 1 198 ? -3.990 17.089 -14.861 1.00 97.81 198 ARG A CA 1
ATOM 1564 C C . ARG A 1 198 ? -3.095 17.480 -16.037 1.00 97.81 198 ARG A C 1
ATOM 1566 O O . ARG A 1 198 ? -3.390 18.454 -16.717 1.00 97.81 198 ARG A O 1
ATOM 1573 N N . GLN A 1 199 ? -1.988 16.768 -16.241 1.00 96.88 199 GLN A N 1
ATOM 1574 C CA . GLN A 1 199 ? -1.013 17.055 -17.288 1.00 96.88 199 GLN A CA 1
ATOM 1575 C C . GLN A 1 199 ? -0.628 15.772 -18.018 1.00 96.88 199 GLN A C 1
ATOM 1577 O O . GLN A 1 199 ? -0.506 14.705 -17.416 1.00 96.88 199 GLN A O 1
ATOM 1582 N N . HIS A 1 200 ? -0.382 15.881 -19.321 1.00 97.81 200 HIS A N 1
ATOM 1583 C CA . HIS A 1 200 ? 0.153 14.770 -20.092 1.00 97.81 200 HIS A CA 1
ATOM 1584 C C . HIS A 1 200 ? 1.620 14.510 -19.713 1.00 97.81 200 HIS A C 1
ATOM 1586 O O . HIS A 1 200 ? 2.511 15.309 -20.001 1.00 97.81 200 HIS A O 1
ATOM 1592 N N . GLU A 1 201 ? 1.886 13.356 -19.105 1.00 97.56 201 GLU A N 1
ATOM 1593 C CA . GLU A 1 201 ? 3.243 12.864 -18.866 1.00 97.56 201 GLU A CA 1
ATOM 1594 C C . GLU A 1 201 ? 3.695 11.988 -20.047 1.00 97.56 201 GLU A C 1
ATOM 1596 O O . GLU A 1 201 ? 3.123 10.922 -20.296 1.00 97.56 201 GLU A O 1
ATOM 1601 N N . ARG A 1 202 ? 4.766 12.396 -20.744 1.00 98.12 202 ARG A N 1
ATOM 1602 C CA . ARG A 1 202 ? 5.375 11.597 -21.824 1.00 98.12 202 ARG A CA 1
ATOM 1603 C C . ARG A 1 202 ? 5.768 10.196 -21.311 1.00 98.12 202 ARG A C 1
ATOM 1605 O O . ARG A 1 202 ? 6.297 10.078 -20.199 1.00 98.12 202 ARG A O 1
ATOM 1612 N N . PRO A 1 203 ? 5.637 9.122 -22.116 1.00 98.31 203 PRO A N 1
ATOM 1613 C CA . PRO A 1 203 ? 5.837 7.745 -21.647 1.00 98.31 203 PRO A CA 1
ATOM 1614 C C . PRO A 1 203 ? 7.250 7.460 -21.107 1.00 98.31 203 PRO A C 1
ATOM 1616 O O . PRO A 1 203 ? 7.410 6.675 -20.171 1.00 98.31 203 PRO A O 1
ATOM 1619 N N . ALA A 1 204 ? 8.291 8.109 -21.641 1.00 98.25 204 ALA A N 1
ATOM 1620 C CA . ALA A 1 204 ? 9.657 7.979 -21.125 1.00 98.25 204 ALA A CA 1
ATOM 1621 C C . ALA A 1 204 ? 9.814 8.569 -19.709 1.00 98.25 204 ALA A C 1
ATOM 1623 O O . ALA A 1 204 ? 10.448 7.955 -18.849 1.00 98.25 204 ALA A O 1
ATOM 1624 N N . LEU A 1 205 ? 9.192 9.723 -19.445 1.00 97.88 205 LEU A N 1
ATOM 1625 C CA . LEU A 1 205 ? 9.194 10.358 -18.124 1.00 97.88 205 LEU A CA 1
ATOM 1626 C C . LEU A 1 205 ? 8.399 9.522 -17.117 1.00 97.88 205 LEU A C 1
ATOM 1628 O O . LEU A 1 205 ? 8.918 9.225 -16.038 1.00 97.88 205 LEU A O 1
ATOM 1632 N N . LYS A 1 206 ? 7.226 9.017 -17.527 1.00 98.19 206 LYS A N 1
ATOM 1633 C CA . LYS A 1 206 ? 6.398 8.106 -16.722 1.00 98.19 206 LYS A CA 1
ATOM 1634 C C . LYS A 1 206 ? 7.171 6.863 -16.284 1.00 98.19 206 LYS A C 1
ATOM 1636 O O . LYS A 1 206 ? 7.147 6.514 -15.103 1.00 98.19 206 LYS A O 1
ATOM 1641 N N . ARG A 1 207 ? 7.914 6.223 -17.197 1.00 98.38 207 ARG A N 1
ATOM 1642 C CA . ARG A 1 207 ? 8.770 5.065 -16.871 1.00 98.38 207 ARG A CA 1
ATOM 1643 C C . ARG A 1 207 ? 9.872 5.426 -15.871 1.00 98.38 207 ARG A C 1
ATOM 1645 O O . ARG A 1 207 ? 10.007 4.741 -14.859 1.00 98.38 207 ARG A O 1
ATOM 1652 N N . LYS A 1 208 ? 10.610 6.524 -16.093 1.00 98.56 208 LYS A N 1
ATOM 1653 C CA . LYS A 1 208 ? 11.658 7.001 -15.162 1.00 98.56 208 LYS A CA 1
ATOM 1654 C C . LYS A 1 208 ? 11.097 7.328 -13.775 1.00 98.56 208 LYS A C 1
ATOM 1656 O O . LYS A 1 208 ? 11.729 7.036 -12.758 1.00 98.56 208 LYS A O 1
ATOM 1661 N N . ARG A 1 209 ? 9.910 7.936 -13.704 1.00 97.81 209 ARG A N 1
ATOM 1662 C CA . ARG A 1 209 ? 9.217 8.215 -12.442 1.00 97.81 209 ARG A CA 1
ATOM 1663 C C . ARG A 1 209 ? 8.836 6.921 -11.726 1.00 97.81 209 ARG A C 1
ATOM 1665 O O . ARG A 1 209 ? 9.225 6.748 -10.573 1.00 97.81 209 ARG A O 1
ATOM 1672 N N . GLN A 1 210 ? 8.145 6.006 -12.407 1.00 98.00 210 GLN A N 1
ATOM 1673 C CA . GLN A 1 210 ? 7.738 4.721 -11.832 1.00 98.00 210 GLN A CA 1
ATOM 1674 C C . GLN A 1 210 ? 8.936 3.892 -11.358 1.00 98.00 210 GLN A C 1
ATOM 1676 O O . GLN A 1 210 ? 8.865 3.288 -10.293 1.00 98.00 210 GLN A O 1
ATOM 1681 N N . TRP A 1 211 ? 10.047 3.889 -12.100 1.00 98.50 211 TRP A N 1
ATOM 1682 C CA . TRP A 1 211 ? 11.285 3.229 -11.679 1.00 98.50 211 TRP A CA 1
ATOM 1683 C C . TRP A 1 211 ? 11.794 3.775 -10.340 1.00 98.50 211 TRP A C 1
ATOM 1685 O O . TRP A 1 211 ? 11.965 3.015 -9.387 1.00 98.50 211 TRP A O 1
ATOM 1695 N N . ARG A 1 212 ? 11.946 5.104 -10.230 1.00 98.50 212 ARG A N 1
ATOM 1696 C CA . ARG A 1 212 ? 12.387 5.773 -8.992 1.00 98.50 212 ARG A CA 1
ATOM 1697 C C . ARG A 1 212 ? 11.414 5.575 -7.831 1.00 98.50 212 ARG A C 1
ATOM 1699 O O . ARG A 1 212 ? 11.835 5.488 -6.684 1.00 98.50 212 ARG A O 1
ATOM 1706 N N . GLU A 1 213 ? 10.111 5.552 -8.093 1.00 98.00 213 GLU A N 1
ATOM 1707 C CA . GLU A 1 213 ? 9.093 5.284 -7.070 1.00 98.00 213 GLU A CA 1
ATOM 1708 C C . GLU A 1 213 ? 9.167 3.843 -6.566 1.00 98.00 213 GLU A C 1
ATOM 1710 O O . GLU A 1 213 ? 9.238 3.631 -5.360 1.00 98.00 213 GLU A O 1
ATOM 1715 N N . ARG A 1 214 ? 9.216 2.861 -7.474 1.00 98.69 214 ARG A N 1
ATOM 1716 C CA . ARG A 1 214 ? 9.356 1.441 -7.120 1.00 98.69 214 ARG A CA 1
ATOM 1717 C C . ARG A 1 214 ? 10.649 1.189 -6.348 1.00 98.69 214 ARG A C 1
ATOM 1719 O O . ARG A 1 214 ? 10.621 0.463 -5.363 1.00 98.69 214 ARG A O 1
ATOM 1726 N N . TRP A 1 215 ? 11.762 1.800 -6.762 1.00 98.62 215 TRP A N 1
ATOM 1727 C CA . TRP A 1 215 ? 13.028 1.707 -6.032 1.00 98.62 215 TRP A CA 1
ATOM 1728 C C . TRP A 1 215 ? 12.915 2.298 -4.624 1.00 98.62 215 TRP A C 1
ATOM 1730 O O . TRP A 1 215 ? 13.283 1.626 -3.671 1.00 98.62 215 TRP A O 1
ATOM 1740 N N . ARG A 1 216 ? 12.314 3.486 -4.464 1.00 98.62 216 ARG A N 1
ATOM 1741 C CA . ARG A 1 216 ? 12.080 4.087 -3.137 1.00 98.62 216 ARG A CA 1
ATOM 1742 C C . ARG A 1 216 ? 11.206 3.215 -2.233 1.00 98.62 216 ARG A C 1
ATOM 1744 O O . ARG A 1 216 ? 11.492 3.119 -1.045 1.00 98.62 216 ARG A O 1
ATOM 1751 N N . VAL A 1 217 ? 10.164 2.585 -2.781 1.00 98.25 217 VAL A N 1
ATOM 1752 C CA . VAL A 1 217 ? 9.306 1.652 -2.028 1.00 98.25 217 VAL A CA 1
ATOM 1753 C C . VAL A 1 217 ? 10.117 0.447 -1.552 1.00 98.25 217 VAL A C 1
ATOM 1755 O O . VAL A 1 217 ? 10.164 0.204 -0.351 1.00 98.25 217 VAL A O 1
ATOM 1758 N N . ARG A 1 218 ? 10.845 -0.224 -2.456 1.00 98.56 218 ARG A N 1
ATOM 1759 C CA . ARG A 1 218 ? 11.692 -1.375 -2.099 1.00 98.56 218 ARG A CA 1
ATOM 1760 C C . ARG A 1 218 ? 12.800 -1.012 -1.116 1.00 98.56 218 ARG A C 1
ATOM 1762 O O . ARG A 1 218 ? 13.044 -1.756 -0.178 1.00 98.56 218 ARG A O 1
ATOM 1769 N N . PHE A 1 219 ? 13.452 0.134 -1.306 1.00 98.62 219 PHE A N 1
ATOM 1770 C CA . PHE A 1 219 ? 14.487 0.622 -0.397 1.00 98.62 219 PHE A CA 1
ATOM 1771 C C . PHE A 1 219 ? 13.916 0.848 1.006 1.00 98.62 219 PHE A C 1
ATOM 1773 O O . PHE A 1 219 ? 14.489 0.391 1.989 1.00 98.62 219 PHE A O 1
ATOM 1780 N N . LYS A 1 220 ? 12.748 1.496 1.104 1.00 98.56 220 LYS A N 1
ATOM 1781 C CA . LYS A 1 220 ? 12.060 1.721 2.379 1.00 98.56 220 LYS A CA 1
ATOM 1782 C C . LYS A 1 220 ? 11.658 0.410 3.057 1.00 98.56 220 LYS A C 1
ATOM 1784 O O . LYS A 1 220 ? 11.775 0.306 4.274 1.00 98.56 220 LYS A O 1
ATOM 1789 N N . GLU A 1 221 ? 11.169 -0.565 2.296 1.00 98.56 221 GLU A N 1
ATOM 1790 C CA . GLU A 1 221 ? 10.833 -1.903 2.800 1.00 98.56 221 GLU A CA 1
ATOM 1791 C C . GLU A 1 221 ? 12.076 -2.645 3.305 1.00 98.56 221 GLU A C 1
ATOM 1793 O O . GLU A 1 221 ? 12.070 -3.120 4.438 1.00 98.56 221 GLU A O 1
ATOM 1798 N N . GLY A 1 222 ? 13.161 -2.658 2.526 1.00 98.62 222 GLY A N 1
ATOM 1799 C CA . GLY A 1 222 ? 14.436 -3.256 2.928 1.00 98.62 222 GLY A CA 1
ATOM 1800 C C . GLY A 1 222 ? 15.022 -2.599 4.179 1.00 98.62 222 GLY A C 1
ATOM 1801 O O . GLY A 1 222 ? 15.408 -3.290 5.114 1.00 98.62 222 GLY A O 1
ATOM 1802 N N . MET A 1 223 ? 15.003 -1.266 4.259 1.00 98.56 223 MET A N 1
ATOM 1803 C CA . MET A 1 223 ? 15.479 -0.536 5.437 1.00 98.56 223 MET A CA 1
ATOM 1804 C C . MET A 1 223 ? 14.647 -0.855 6.688 1.00 98.56 223 MET A C 1
ATOM 1806 O O . MET A 1 223 ? 15.209 -1.047 7.761 1.00 98.56 223 MET A O 1
ATOM 1810 N N . ARG A 1 224 ? 13.316 -0.963 6.565 1.00 98.62 224 ARG A N 1
ATOM 1811 C CA . ARG A 1 224 ? 12.449 -1.402 7.674 1.00 98.62 224 ARG A CA 1
ATOM 1812 C C . ARG A 1 224 ? 12.787 -2.818 8.133 1.00 98.62 224 ARG A C 1
ATOM 1814 O O . ARG A 1 224 ? 12.822 -3.053 9.333 1.00 98.62 224 ARG A O 1
ATOM 1821 N N . ALA A 1 225 ? 13.054 -3.732 7.201 1.00 98.62 225 ALA A N 1
ATOM 1822 C CA . ALA A 1 225 ? 13.460 -5.095 7.530 1.00 98.62 225 ALA A CA 1
ATOM 1823 C C . ALA A 1 225 ? 14.799 -5.124 8.284 1.00 98.62 225 ALA A C 1
ATOM 1825 O O . ALA A 1 225 ? 14.905 -5.821 9.287 1.00 98.62 225 ALA A O 1
ATOM 1826 N N . VAL A 1 226 ? 15.783 -4.319 7.863 1.00 98.69 226 VAL A N 1
ATOM 1827 C CA . VAL A 1 226 ? 17.068 -4.185 8.572 1.00 98.69 226 VAL A CA 1
ATOM 1828 C C . VAL A 1 226 ? 16.865 -3.626 9.979 1.00 98.69 226 VAL A C 1
ATOM 1830 O O . VAL A 1 226 ? 17.364 -4.214 10.928 1.00 98.69 226 VAL A O 1
ATOM 1833 N N . ILE A 1 227 ? 16.088 -2.548 10.139 1.00 98.62 227 ILE A N 1
ATOM 1834 C CA . ILE A 1 227 ? 15.812 -1.961 11.462 1.00 98.62 227 ILE A CA 1
ATOM 1835 C C . ILE A 1 227 ? 15.124 -2.978 12.376 1.00 98.62 227 ILE A C 1
ATOM 1837 O O . ILE A 1 227 ? 15.542 -3.148 13.518 1.00 98.62 227 ILE A O 1
ATOM 1841 N N . ASN A 1 228 ? 14.099 -3.674 11.878 1.00 98.56 228 ASN A N 1
ATOM 1842 C CA . ASN A 1 228 ? 13.413 -4.710 12.647 1.00 98.56 228 ASN A CA 1
ATOM 1843 C C . ASN A 1 228 ? 14.385 -5.821 13.053 1.00 98.56 228 ASN A C 1
ATOM 1845 O O . ASN A 1 228 ? 14.412 -6.205 14.217 1.00 98.56 228 ASN A O 1
ATOM 1849 N N . ARG A 1 229 ? 15.255 -6.258 12.134 1.00 98.50 229 ARG A N 1
ATOM 1850 C CA . ARG A 1 229 ? 16.279 -7.261 12.428 1.00 98.50 229 ARG A CA 1
ATOM 1851 C C . ARG A 1 229 ? 17.275 -6.788 13.487 1.00 98.50 229 ARG A C 1
ATOM 1853 O O . ARG A 1 229 ? 17.637 -7.556 14.371 1.00 98.50 229 ARG A O 1
ATOM 1860 N N . THR A 1 230 ? 17.707 -5.532 13.430 1.00 98.56 230 THR A N 1
ATOM 1861 C CA . THR A 1 230 ? 18.578 -4.946 14.457 1.00 98.56 230 THR A CA 1
ATOM 1862 C C . THR A 1 230 ? 17.878 -4.890 15.814 1.00 98.56 230 THR A C 1
ATOM 1864 O O . THR A 1 230 ? 18.503 -5.189 16.825 1.00 98.56 230 THR A O 1
ATOM 1867 N N . MET A 1 231 ? 16.584 -4.561 15.856 1.00 98.44 231 MET A N 1
ATOM 1868 C CA . MET A 1 231 ? 15.811 -4.566 17.104 1.00 98.44 231 MET A CA 1
ATOM 1869 C C . MET A 1 231 ? 15.631 -5.979 17.671 1.00 98.44 231 MET A C 1
ATOM 1871 O O . MET A 1 231 ? 15.712 -6.150 18.884 1.00 98.44 231 MET A O 1
ATOM 1875 N N . GLU A 1 232 ? 15.439 -6.987 16.817 1.00 98.50 232 GLU A N 1
ATOM 1876 C CA . GLU A 1 232 ? 15.416 -8.399 17.224 1.00 98.50 232 GLU A CA 1
ATOM 1877 C C . GLU A 1 232 ? 16.753 -8.840 17.833 1.00 98.50 232 GLU A C 1
ATOM 1879 O O . GLU A 1 232 ? 16.764 -9.447 18.899 1.00 98.50 232 GLU A O 1
ATOM 1884 N N . LEU A 1 233 ? 17.875 -8.520 17.179 1.00 98.50 233 LEU A N 1
ATOM 1885 C CA . LEU A 1 233 ? 19.219 -8.849 17.668 1.00 98.50 233 LEU A CA 1
ATOM 1886 C C . LEU A 1 233 ? 19.516 -8.152 18.999 1.00 98.50 233 LEU A C 1
ATOM 1888 O O . LEU A 1 233 ? 19.907 -8.811 19.958 1.00 98.50 233 LEU A O 1
ATOM 1892 N N . ARG A 1 234 ? 19.190 -6.859 19.097 1.00 98.25 234 ARG A N 1
ATOM 1893 C CA . ARG A 1 234 ? 19.283 -6.098 20.347 1.00 98.25 234 ARG A CA 1
ATOM 1894 C C . ARG A 1 234 ? 18.461 -6.741 21.468 1.00 98.25 234 ARG A C 1
ATOM 1896 O O . ARG A 1 234 ? 18.914 -6.778 22.606 1.00 98.25 234 ARG A O 1
ATOM 1903 N N . ALA A 1 235 ? 17.254 -7.228 21.172 1.00 97.75 235 ALA A N 1
ATOM 1904 C CA . ALA A 1 235 ? 16.401 -7.897 22.158 1.00 97.75 235 ALA A CA 1
ATOM 1905 C C . ALA A 1 235 ? 16.965 -9.257 22.607 1.00 97.75 235 ALA A C 1
ATOM 1907 O O . ALA A 1 235 ? 16.719 -9.675 23.734 1.00 97.75 235 ALA A O 1
ATOM 1908 N N . GLN A 1 236 ? 17.730 -9.929 21.744 1.00 97.56 236 GLN A N 1
ATOM 1909 C CA . GLN A 1 236 ? 18.460 -11.160 22.064 1.00 97.56 236 GLN A CA 1
ATOM 1910 C C . GLN A 1 236 ? 19.766 -10.903 22.835 1.00 97.56 236 GLN A C 1
ATOM 1912 O O . GLN A 1 236 ? 20.349 -11.851 23.352 1.00 97.56 236 GLN A O 1
ATOM 1917 N N . GLY A 1 237 ? 20.215 -9.647 22.927 1.00 96.88 237 GLY A N 1
ATOM 1918 C CA . GLY A 1 237 ? 21.482 -9.278 23.560 1.00 96.88 237 GLY A CA 1
ATOM 1919 C C . GLY A 1 237 ? 22.704 -9.377 22.641 1.00 96.88 237 GLY A C 1
ATOM 1920 O O . GLY A 1 237 ? 23.822 -9.402 23.152 1.00 96.88 237 GLY A O 1
ATOM 1921 N N . TRP A 1 238 ? 22.497 -9.441 21.320 1.00 94.69 238 TRP A N 1
ATOM 1922 C CA . TRP A 1 238 ? 23.555 -9.267 20.316 1.00 94.69 238 TRP A CA 1
ATOM 1923 C C . TRP A 1 238 ? 23.877 -7.791 20.070 1.00 94.69 238 TRP A C 1
ATOM 1925 O O . TRP A 1 238 ? 22.955 -6.945 20.186 1.00 94.69 238 TRP A O 1
#